Protein AF-A0A954QN20-F1 (afdb_monomer)

pLDDT: mean 90.33, std 6.49, range [59.12, 98.38]

Nearest PDB structures (foldseek):
  2yhw-assembly1_A-2  TM=4.429E-01  e=1.033E+00  Homo sapiens
  7zmh-assembly1_2  TM=4.693E-01  e=9.114E-01  Thermochaetoides thermophila DSM 1495
  7ojn-assembly1_L  TM=4.886E-01  e=2.053E+00  Mammarenavirus lassaense
  4uie-assembly1_A  TM=3.865E-01  e=1.411E+00  Geobacillus stearothermophilus
  8xpo-assembly1_L  TM=4.329E-01  e=5.935E+00  Lassa virus Josiah

Solvent-accessible surface area (backbone atoms only — not comparable to full-atom values): 11784 Å² total; per-residue (Å²): 103,34,86,49,93,52,72,42,75,33,66,52,24,29,38,41,58,45,77,55,98,89,38,83,36,21,35,36,37,58,36,72,80,23,94,64,47,62,32,48,51,68,34,42,63,30,75,36,79,45,61,70,64,47,32,74,75,72,43,91,56,92,33,58,49,48,62,43,44,80,55,78,56,93,50,52,41,47,44,38,32,25,39,65,86,68,48,76,76,47,74,48,56,54,58,51,83,52,38,71,55,37,67,77,74,44,22,34,79,35,67,73,64,87,79,59,90,58,72,73,50,65,69,37,50,89,31,48,36,57,34,83,39,80,69,36,47,88,47,56,62,77,75,65,80,88,46,24,48,30,34,76,64,79,88,54,14,35,73,68,19,53,53,51,21,60,69,67,66,35,69,72,41,91,82,54,69,80,37,43,53,51,45,33,12,50,75,68,86,39,48,23,41,76,62,20,55,51,46,11,63,72,68,22,64,70,46,135

Mean predicted aligned error: 8.82 Å

Sequence (208 aa):
MNISNDTVSLAGVRYIQREIDGQRTGIAFDFDSSDITYLKPQQRVVVVENQAAFMARYGSLDAVVGEWSGGLSNRSETITLVDAAAATISELTYQDDWVAETDGDGFSLQAIDELVADPTWYESAAAWRASRQLGGTPGLPDEQPNIPGDSNRDGRFDSRDFVLVFQAGKYEEPLADRVTWEEGDWDGDGKFDSRDLVFAFQYGAYQE

Foldseek 3Di:
DQQDQAKDFLQQKWKDWDQDPNDTFAWTDRLVQFPDGIAHHPFAADEAQDPVVVCVVLNDDPRYGYHIDDDHDLAWTKIFIAGNVRHTPDIAIDGNPLEVCCNPVQWPKDFPDPNDPDRCVRNHSVRIYTQPDRNHDPRDDSDDDLQQQPLSSNLANEPVLVVQLVVLVQEVPPPDAQADSSNQCRVVPRGRYVVSVVVNVVGNVHDD

Secondary structure (DSSP, 8-state):
---SSS-EE-TT-EEE-EEETTEEESEEEEGGGSS--EE-TT---EEES-HHHHHHHH---TTEEEE-EE---SSEEEEEEE-TT--EEEEEEEEGGG-GGGSSSSEEEEES-TT-S-GGGGGSGGGEEEEEEET--TTS-SS----TT-SS-SS--SHHHHHHHHHTT-BT-TT-----GGGT--SSSSSBSHHHHHHHHHHS----

Radius of gyration: 19.28 Å; Cα contacts (8 Å, |Δi|>4): 393; chains: 1; bounding box: 43×44×49 Å

Structure (mmCIF, N/CA/C/O backbone):
data_AF-A0A954QN20-F1
#
_entry.id   AF-A0A954QN20-F1
#
loop_
_atom_site.group_PDB
_atom_site.id
_atom_site.type_symbol
_atom_site.label_atom_id
_atom_site.label_alt_id
_atom_site.label_comp_id
_atom_site.label_asym_id
_atom_site.label_entity_id
_atom_site.label_seq_id
_atom_site.pdbx_PDB_ins_code
_atom_site.Cartn_x
_atom_site.Cartn_y
_atom_site.Cartn_z
_atom_site.occupancy
_atom_site.B_iso_or_equiv
_atom_site.auth_seq_id
_atom_site.auth_comp_id
_atom_site.auth_asym_id
_atom_site.auth_atom_id
_atom_site.pdbx_PDB_model_num
ATOM 1 N N . MET A 1 1 ? -0.164 -2.961 7.519 1.00 90.12 1 MET A N 1
ATOM 2 C CA . MET A 1 1 ? 0.778 -4.045 7.883 1.00 90.12 1 MET A CA 1
ATOM 3 C C . MET A 1 1 ? 0.480 -4.489 9.303 1.00 90.12 1 MET A C 1
ATOM 5 O O . MET A 1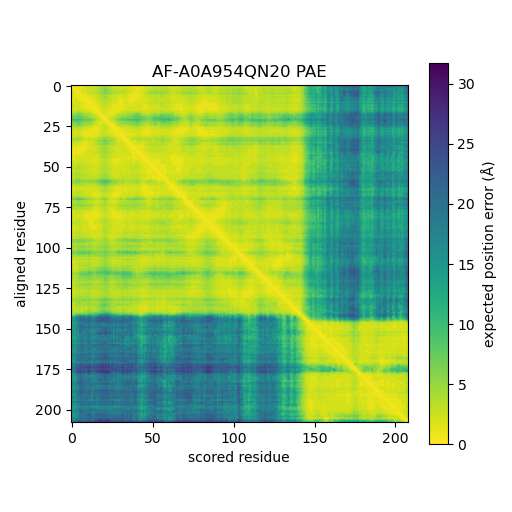 1 ? 0.181 -3.636 10.127 1.00 90.12 1 MET A O 1
ATOM 9 N N . ASN A 1 2 ? 0.587 -5.780 9.608 1.00 93.44 2 ASN A N 1
ATOM 10 C CA . ASN A 1 2 ? 0.674 -6.233 10.993 1.00 93.44 2 ASN A CA 1
ATOM 11 C C . ASN A 1 2 ? 2.116 -6.084 11.508 1.00 93.44 2 ASN A C 1
ATOM 13 O O . ASN A 1 2 ? 2.988 -6.870 11.144 1.00 93.44 2 ASN A O 1
ATOM 17 N N . ILE A 1 3 ? 2.357 -5.076 12.347 1.00 90.56 3 ILE A N 1
ATOM 18 C CA . ILE A 1 3 ? 3.678 -4.774 12.928 1.00 90.56 3 ILE A CA 1
ATOM 19 C C . ILE A 1 3 ? 4.016 -5.614 14.170 1.00 90.56 3 ILE A C 1
ATOM 21 O O . ILE A 1 3 ? 5.100 -5.484 14.731 1.00 90.56 3 ILE A O 1
ATOM 25 N N . SER A 1 4 ? 3.088 -6.457 14.629 1.00 91.00 4 SER A N 1
ATOM 26 C CA . SER A 1 4 ? 3.294 -7.316 15.794 1.00 91.00 4 SER A CA 1
ATOM 27 C C . SER A 1 4 ? 3.950 -8.650 15.420 1.00 91.00 4 SER A C 1
ATOM 29 O O . SER A 1 4 ? 4.003 -9.041 14.253 1.00 91.00 4 SER A O 1
ATOM 31 N N . ASN A 1 5 ? 4.410 -9.378 16.440 1.00 94.12 5 ASN A N 1
ATOM 32 C CA . ASN A 1 5 ? 4.937 -10.739 16.294 1.00 94.12 5 ASN A CA 1
ATOM 33 C C . ASN A 1 5 ? 3.847 -11.822 16.343 1.00 94.12 5 ASN A C 1
ATOM 35 O O . ASN A 1 5 ? 4.164 -13.005 16.228 1.00 94.12 5 ASN A O 1
ATOM 39 N N . ASP A 1 6 ? 2.578 -11.431 16.477 1.00 96.75 6 ASP A N 1
ATOM 40 C CA . ASP A 1 6 ? 1.439 -12.339 16.573 1.00 96.75 6 ASP A CA 1
ATOM 41 C C . ASP A 1 6 ? 0.531 -12.213 15.351 1.00 96.75 6 ASP A C 1
ATOM 43 O O . ASP A 1 6 ? 0.531 -11.204 14.654 1.00 96.75 6 ASP A O 1
ATOM 47 N N . THR A 1 7 ? -0.266 -13.244 15.067 1.00 96.69 7 THR A N 1
ATOM 48 C CA . THR A 1 7 ? -1.324 -13.121 14.052 1.00 96.69 7 THR A CA 1
ATOM 49 C C . THR A 1 7 ? -2.457 -12.264 14.608 1.00 96.69 7 THR A C 1
ATOM 51 O O . THR A 1 7 ? -2.967 -12.554 15.689 1.00 96.69 7 THR A O 1
ATOM 54 N N . VAL A 1 8 ? -2.880 -11.245 13.860 1.00 97.19 8 VAL A N 1
ATOM 55 C CA . VAL A 1 8 ? -3.975 -10.346 14.254 1.00 97.19 8 VAL A CA 1
ATOM 56 C C . VAL A 1 8 ? -5.238 -10.642 13.456 1.00 97.19 8 VAL A C 1
ATOM 58 O O . VAL A 1 8 ? -5.181 -10.932 12.262 1.00 97.19 8 VAL A O 1
ATOM 61 N N . SER A 1 9 ? -6.384 -10.580 14.130 1.00 97.25 9 SER A N 1
ATOM 62 C CA . SER A 1 9 ? -7.704 -10.657 13.502 1.00 97.25 9 SER A CA 1
ATOM 63 C C . SER A 1 9 ? -8.084 -9.298 12.927 1.00 97.25 9 SER A C 1
ATOM 65 O O . SER A 1 9 ? -7.900 -8.284 13.597 1.00 97.25 9 SER A O 1
ATOM 67 N N . LEU A 1 10 ? -8.657 -9.289 11.725 1.00 97.56 10 LEU A N 1
ATOM 68 C CA . LEU A 1 10 ? -9.240 -8.094 11.109 1.00 97.56 10 LEU A CA 1
ATOM 69 C C . LEU A 1 10 ? -10.744 -7.956 11.383 1.00 97.56 10 LEU A C 1
ATOM 71 O O . LEU A 1 10 ? -11.349 -6.985 10.946 1.00 97.56 10 LEU A O 1
ATOM 75 N N . ALA A 1 11 ? -11.337 -8.896 12.126 1.00 97.62 11 ALA A N 1
ATOM 76 C CA . ALA A 1 11 ? -12.762 -8.880 12.442 1.00 97.62 11 ALA A CA 1
ATOM 77 C C . ALA A 1 11 ? -13.215 -7.542 13.063 1.00 97.62 11 ALA A C 1
ATOM 79 O O . ALA A 1 11 ? -12.692 -7.125 14.103 1.00 97.62 11 ALA A O 1
ATOM 80 N N . GLY A 1 12 ? -14.189 -6.892 12.426 1.00 97.31 12 GLY A N 1
ATOM 81 C CA . GLY A 1 12 ? -14.742 -5.588 12.798 1.00 97.31 12 GLY A CA 1
ATOM 82 C C . GLY A 1 12 ? -13.786 -4.396 12.652 1.00 97.31 12 GLY A C 1
ATOM 83 O O . GLY A 1 12 ? -14.144 -3.283 13.044 1.00 97.31 12 GLY A O 1
ATOM 84 N N . VAL A 1 13 ? -12.577 -4.599 12.117 1.00 98.38 13 VAL A N 1
ATOM 85 C CA . VAL A 1 13 ? -11.657 -3.511 11.771 1.00 98.38 13 VAL A CA 1
ATOM 86 C C . VAL A 1 13 ? -12.186 -2.806 10.528 1.00 98.38 13 VAL A C 1
ATOM 88 O O . VAL A 1 13 ? -12.660 -3.443 9.589 1.00 98.38 13 VAL A O 1
ATOM 91 N N . ARG A 1 14 ? -12.101 -1.476 10.498 1.00 98.12 14 ARG A N 1
ATOM 92 C CA . ARG A 1 14 ? -12.638 -0.684 9.385 1.00 98.12 14 ARG A CA 1
ATOM 93 C C . ARG A 1 14 ? -11.955 0.665 9.242 1.00 98.12 14 ARG A C 1
ATOM 95 O O . ARG A 1 14 ? -11.655 1.329 10.236 1.00 98.12 14 ARG A O 1
ATOM 102 N N . TYR A 1 15 ? -11.776 1.088 7.997 1.00 98.06 15 TYR A N 1
ATOM 103 C CA . TYR A 1 15 ? -11.576 2.495 7.680 1.00 98.06 15 TYR A CA 1
ATOM 104 C C . TYR A 1 15 ? -12.923 3.210 7.729 1.00 98.06 15 TYR A C 1
ATOM 106 O O . TYR A 1 15 ? -13.926 2.683 7.236 1.00 98.06 15 TYR A O 1
ATOM 114 N N . ILE A 1 16 ? -12.955 4.393 8.338 1.00 97.56 16 ILE A N 1
ATOM 115 C CA . ILE A 1 16 ? -14.180 5.183 8.478 1.00 97.56 16 ILE A CA 1
ATOM 116 C C . ILE A 1 16 ? -14.010 6.587 7.920 1.00 97.56 16 ILE A C 1
ATOM 118 O O . ILE A 1 16 ? -12.960 7.211 8.058 1.00 97.56 16 ILE A O 1
ATOM 122 N N . GLN A 1 17 ? -15.107 7.117 7.385 1.00 96.62 17 GLN A N 1
ATOM 123 C CA . GLN A 1 17 ? -15.210 8.541 7.115 1.00 96.62 17 GLN A CA 1
ATOM 124 C C . GLN A 1 17 ? -15.557 9.289 8.402 1.00 96.62 17 GLN A C 1
ATOM 126 O O . GLN A 1 17 ? -16.398 8.833 9.186 1.00 96.62 17 GLN A O 1
ATOM 131 N N . ARG A 1 18 ? -14.956 10.461 8.600 1.00 92.31 18 ARG A N 1
ATOM 132 C CA . ARG A 1 18 ? -15.270 11.355 9.725 1.00 92.31 18 ARG A CA 1
ATOM 133 C C . ARG A 1 18 ? -15.887 12.647 9.224 1.00 92.31 18 ARG A C 1
ATOM 135 O O . ARG A 1 18 ? -15.790 12.975 8.048 1.00 92.31 18 ARG A O 1
ATOM 142 N N . GLU A 1 19 ? -16.542 13.369 10.120 1.00 91.69 19 GLU A N 1
ATOM 143 C CA . GLU A 1 19 ? -16.967 14.740 9.861 1.00 91.69 19 GLU A CA 1
ATOM 144 C C . GLU A 1 19 ? -15.969 15.682 10.536 1.00 91.69 19 GLU A C 1
ATOM 146 O O . GLU A 1 19 ? -15.873 15.704 11.763 1.00 91.69 19 GLU A O 1
ATOM 151 N N . ILE A 1 20 ? -15.196 16.410 9.730 1.00 85.00 20 ILE A N 1
ATOM 152 C CA . ILE A 1 20 ? -14.206 17.396 10.176 1.00 85.00 20 ILE A CA 1
ATOM 153 C C . ILE A 1 20 ? -14.581 18.724 9.521 1.00 85.00 20 ILE A C 1
ATOM 155 O O . ILE A 1 20 ? -14.803 18.780 8.314 1.00 85.00 20 ILE A O 1
ATOM 159 N N . ASP A 1 21 ? -14.758 19.772 10.328 1.00 87.19 21 ASP A N 1
ATOM 160 C CA . ASP A 1 21 ? -15.178 21.108 9.876 1.00 87.19 21 ASP A CA 1
ATOM 161 C C . ASP A 1 21 ? -16.434 21.119 8.975 1.00 87.19 21 ASP A C 1
ATOM 163 O O . ASP A 1 21 ? -16.591 21.947 8.078 1.00 87.19 21 ASP A O 1
ATOM 167 N N . GLY A 1 22 ? -17.366 20.191 9.227 1.00 87.62 22 GLY A N 1
ATOM 168 C CA . GLY A 1 22 ? -18.620 20.057 8.477 1.00 87.62 22 GLY A CA 1
ATOM 169 C C . GLY A 1 22 ? -18.475 19.392 7.104 1.00 87.62 22 GLY A C 1
ATOM 170 O O . GLY A 1 22 ? -19.433 19.380 6.328 1.00 87.62 22 GLY A O 1
ATOM 171 N N . GLN A 1 23 ? -17.304 18.831 6.787 1.00 86.38 23 GLN A N 1
ATOM 172 C CA . GLN A 1 23 ? -17.086 18.010 5.601 1.00 86.38 23 GLN A CA 1
ATOM 173 C C . GLN A 1 23 ? -16.850 16.552 5.983 1.00 86.38 23 GLN A C 1
ATOM 175 O O . GLN A 1 23 ? -16.184 16.243 6.971 1.00 86.38 23 GLN A O 1
ATOM 180 N N . ARG A 1 24 ? -17.402 15.640 5.177 1.00 90.69 24 ARG A N 1
ATOM 181 C CA . ARG A 1 24 ? -17.109 14.216 5.304 1.00 90.69 24 ARG A CA 1
ATOM 182 C C . ARG A 1 24 ? -15.759 13.931 4.647 1.00 90.69 24 ARG A C 1
ATOM 184 O O . ARG A 1 24 ? -15.641 14.121 3.442 1.00 90.69 24 ARG A O 1
ATOM 191 N N . THR A 1 25 ? -14.795 13.479 5.437 1.00 90.56 25 THR A N 1
ATOM 192 C CA . THR A 1 25 ? -13.402 13.244 5.041 1.00 90.56 25 THR A CA 1
ATOM 193 C C . THR A 1 25 ? -13.041 11.765 5.144 1.00 90.56 25 THR A C 1
ATOM 195 O O . THR A 1 25 ? -13.639 11.031 5.942 1.00 90.56 25 THR A O 1
ATOM 198 N N . GLY A 1 26 ? -12.070 11.341 4.339 1.00 94.31 26 GLY A N 1
ATOM 199 C CA . GLY A 1 26 ? -11.504 9.997 4.353 1.00 94.31 26 GLY A CA 1
ATOM 200 C C . GLY A 1 26 ? -12.320 8.954 3.586 1.00 94.31 26 GLY A C 1
ATOM 201 O O . GLY A 1 26 ? -13.295 9.250 2.881 1.00 94.31 26 GLY A O 1
ATOM 202 N N . ILE A 1 27 ? -11.919 7.696 3.761 1.00 97.25 27 ILE A N 1
ATOM 203 C CA . ILE A 1 27 ? -12.481 6.530 3.071 1.00 97.25 27 ILE A CA 1
ATOM 204 C C . ILE A 1 27 ? -13.261 5.622 4.024 1.00 97.25 27 ILE A C 1
ATOM 206 O O . ILE A 1 27 ? -13.006 5.588 5.226 1.00 97.25 27 ILE A O 1
ATOM 210 N N . ALA A 1 28 ? -14.204 4.857 3.481 1.00 97.75 28 ALA A N 1
ATOM 211 C CA . ALA A 1 28 ? -14.899 3.792 4.193 1.00 97.75 28 ALA A CA 1
ATOM 212 C C . ALA A 1 28 ? -14.589 2.431 3.568 1.00 97.75 28 ALA A C 1
ATOM 214 O O . ALA A 1 28 ? -14.820 2.227 2.373 1.00 97.75 28 ALA A O 1
ATOM 215 N N . PHE A 1 29 ? -14.117 1.504 4.398 1.00 98.25 29 PHE A N 1
ATOM 216 C CA . PHE A 1 29 ? -13.876 0.111 4.035 1.00 98.25 29 PHE A CA 1
ATOM 217 C C . PHE A 1 29 ? -14.010 -0.780 5.270 1.00 98.25 29 PHE A C 1
ATOM 219 O O . PHE A 1 29 ? -13.450 -0.459 6.317 1.00 98.25 29 PHE A O 1
ATOM 226 N N . ASP A 1 30 ? -14.735 -1.889 5.146 1.00 97.94 30 ASP A N 1
ATOM 227 C CA . ASP A 1 30 ? -14.958 -2.849 6.228 1.00 97.94 30 ASP A CA 1
ATOM 228 C C . ASP A 1 30 ? -14.205 -4.148 5.928 1.00 97.94 30 ASP A C 1
ATOM 230 O O . ASP A 1 30 ? -14.487 -4.813 4.927 1.00 97.94 30 ASP A O 1
ATOM 234 N N . PHE A 1 31 ? -13.252 -4.519 6.786 1.00 97.81 31 PHE A N 1
ATOM 235 C CA . PHE A 1 31 ? -12.463 -5.731 6.579 1.00 97.81 31 PHE A CA 1
ATOM 236 C C . PHE A 1 31 ? -13.287 -7.017 6.755 1.00 97.81 31 PHE A C 1
ATOM 238 O O . PHE A 1 31 ? -12.861 -8.057 6.257 1.00 97.81 31 PHE A O 1
ATOM 245 N N . ASP A 1 32 ? -14.484 -6.965 7.353 1.00 97.19 32 ASP A N 1
ATOM 246 C CA . ASP A 1 32 ? -15.400 -8.117 7.401 1.00 97.19 32 ASP A CA 1
ATOM 247 C C . ASP A 1 32 ? -15.966 -8.480 6.015 1.00 97.19 32 ASP A C 1
ATOM 249 O O . ASP A 1 32 ? -16.503 -9.572 5.827 1.00 97.19 32 ASP A O 1
ATOM 253 N N . SER A 1 33 ? -15.846 -7.577 5.035 1.00 95.00 33 SER A N 1
ATOM 254 C CA . SER A 1 33 ? -16.234 -7.829 3.640 1.00 95.00 33 SER A CA 1
ATOM 255 C C . SER A 1 33 ? -15.131 -8.476 2.789 1.00 95.00 33 SER A C 1
ATOM 257 O O . SER A 1 33 ? -15.384 -8.816 1.635 1.00 95.00 33 SER A O 1
ATOM 259 N N . SER A 1 34 ? -13.930 -8.651 3.348 1.00 93.88 34 SER A N 1
ATOM 260 C CA . SER A 1 34 ? -12.742 -9.179 2.669 1.00 93.88 34 SER A CA 1
ATOM 261 C C . SER A 1 34 ? -12.538 -10.674 2.937 1.00 93.88 34 SER A C 1
ATOM 263 O O . SER A 1 34 ? -12.789 -11.163 4.037 1.00 93.88 34 SER A O 1
ATOM 265 N N . ASP A 1 35 ? -11.977 -11.390 1.958 1.00 91.75 35 ASP A N 1
ATOM 266 C CA . ASP A 1 35 ? -11.575 -12.797 2.112 1.00 91.75 35 ASP A CA 1
ATOM 267 C C . ASP A 1 35 ? -10.369 -12.972 3.059 1.00 91.75 35 ASP A C 1
ATOM 269 O O . ASP A 1 35 ? -10.155 -14.045 3.631 1.00 91.75 35 ASP A O 1
ATOM 273 N N . ILE A 1 36 ? -9.573 -11.916 3.262 1.00 93.31 36 ILE A N 1
ATOM 274 C CA . ILE A 1 36 ? -8.476 -11.897 4.234 1.00 93.31 36 ILE A CA 1
ATOM 275 C C . ILE A 1 36 ? -9.007 -11.382 5.570 1.00 93.31 36 ILE A C 1
ATOM 277 O O . ILE A 1 36 ? -9.225 -10.184 5.740 1.00 93.31 36 ILE A O 1
ATOM 281 N N . THR A 1 37 ? -9.156 -12.292 6.533 1.00 94.31 37 THR A N 1
ATOM 282 C CA . THR A 1 37 ? -9.685 -11.994 7.877 1.00 94.31 37 THR A CA 1
ATOM 283 C C . THR A 1 37 ? -8.617 -12.004 8.975 1.00 94.31 37 THR A C 1
ATOM 285 O O . THR A 1 37 ? -8.895 -11.645 10.120 1.00 94.31 37 THR A O 1
ATOM 288 N N . TYR A 1 38 ? -7.389 -12.417 8.650 1.00 96.50 38 TYR A N 1
ATOM 289 C CA . TYR A 1 38 ? -6.251 -12.456 9.568 1.00 96.50 38 TYR A CA 1
ATOM 290 C C . TYR A 1 38 ? -4.978 -11.996 8.867 1.00 96.50 38 TYR A C 1
ATOM 292 O O . TYR A 1 38 ? -4.740 -12.350 7.713 1.00 96.50 38 TYR A O 1
ATOM 300 N N . LEU A 1 39 ? -4.121 -11.285 9.597 1.00 96.62 39 LEU A N 1
ATOM 301 C CA . LEU A 1 39 ? -2.772 -10.950 9.152 1.00 96.62 39 LEU A CA 1
ATOM 302 C C . LEU A 1 39 ? -1.755 -11.669 10.025 1.00 96.62 39 LEU A C 1
ATOM 304 O O . LEU A 1 39 ? -1.679 -11.427 11.230 1.00 96.62 39 LEU A O 1
ATOM 308 N N . LYS A 1 40 ? -0.929 -12.516 9.414 1.00 96.06 40 LYS A N 1
ATOM 309 C CA . LYS A 1 40 ? 0.282 -13.047 10.053 1.00 96.06 40 LYS A CA 1
ATOM 310 C C . LYS A 1 40 ? 1.242 -11.900 10.409 1.00 96.06 40 LYS A C 1
ATOM 312 O O . LYS A 1 40 ? 1.091 -10.800 9.867 1.00 96.06 40 LYS A O 1
ATOM 317 N N . PRO A 1 41 ? 2.233 -12.130 11.287 1.00 92.38 41 PRO A N 1
ATOM 318 C CA . PRO A 1 41 ? 3.293 -11.153 11.527 1.00 92.38 41 PRO A CA 1
ATOM 319 C C . PRO A 1 41 ? 3.882 -10.643 10.209 1.00 92.38 41 PRO A C 1
ATOM 321 O O . PRO A 1 41 ? 4.137 -11.438 9.304 1.00 92.38 41 PRO A O 1
ATOM 324 N N . GLN A 1 42 ? 4.057 -9.325 10.098 1.00 88.19 42 GLN A N 1
ATOM 325 C CA . GLN A 1 42 ? 4.566 -8.604 8.921 1.00 88.19 42 GLN A CA 1
ATOM 326 C C . GLN A 1 42 ? 3.693 -8.658 7.656 1.00 88.19 42 GLN A C 1
ATOM 328 O O . GLN A 1 42 ? 4.001 -7.979 6.676 1.00 88.19 42 GLN A O 1
ATOM 333 N N . GLN A 1 43 ? 2.578 -9.394 7.662 1.00 91.19 43 GLN A N 1
ATOM 334 C CA . GLN A 1 43 ? 1.683 -9.451 6.511 1.00 91.19 43 GLN A CA 1
ATOM 335 C C . GLN A 1 43 ? 1.010 -8.092 6.270 1.00 91.19 43 GLN A C 1
ATOM 337 O O . GLN A 1 43 ? 0.678 -7.339 7.197 1.00 91.19 43 GLN A O 1
ATOM 342 N N . ARG A 1 44 ? 0.792 -7.782 4.993 1.00 92.19 44 ARG A N 1
ATOM 343 C CA . ARG A 1 44 ? 0.138 -6.567 4.511 1.00 92.19 44 ARG A CA 1
ATOM 344 C C . ARG A 1 44 ? -1.054 -6.929 3.651 1.00 92.19 44 ARG A C 1
ATOM 346 O O . ARG A 1 44 ? -1.128 -8.019 3.096 1.00 92.19 44 ARG A O 1
ATOM 353 N N . VAL A 1 45 ? -1.954 -5.969 3.554 1.00 95.75 45 VAL A N 1
ATOM 354 C CA . VAL A 1 45 ? -3.106 -5.983 2.665 1.00 95.75 45 VAL A CA 1
ATOM 355 C C . VAL A 1 45 ? -3.231 -4.610 2.035 1.00 95.75 45 VAL A C 1
ATOM 357 O O . VAL A 1 45 ? -2.756 -3.621 2.600 1.00 95.75 45 VAL A O 1
ATOM 360 N N . VAL A 1 46 ? -3.849 -4.574 0.866 1.00 95.81 46 VAL A N 1
ATOM 361 C CA . VAL A 1 46 ? -4.043 -3.387 0.045 1.00 95.81 46 VAL A CA 1
ATOM 362 C C . VAL A 1 46 ? -5.539 -3.216 -0.152 1.00 95.81 46 VAL A C 1
ATOM 364 O O . VAL A 1 46 ? -6.205 -4.077 -0.715 1.00 95.81 46 VAL A O 1
ATOM 367 N N . VAL A 1 47 ? -6.084 -2.111 0.330 1.00 97.00 47 VAL A N 1
ATOM 368 C CA . VAL A 1 47 ? -7.401 -1.648 -0.117 1.00 97.00 47 VAL A CA 1
ATOM 369 C C . VAL A 1 47 ? -7.144 -0.768 -1.343 1.00 97.00 47 VAL A C 1
ATOM 371 O O . VAL A 1 47 ? -6.061 -0.190 -1.429 1.00 97.00 47 VAL A O 1
ATOM 374 N N . VAL A 1 48 ? -8.058 -0.694 -2.309 1.00 97.00 48 VAL A N 1
ATOM 375 C CA . VAL A 1 48 ? -7.880 0.097 -3.548 1.00 97.00 48 VAL A CA 1
ATOM 376 C C . VAL A 1 48 ? -9.113 0.953 -3.852 1.00 97.00 48 VAL A C 1
ATOM 378 O O . VAL A 1 48 ? -10.190 0.675 -3.346 1.00 97.00 48 VAL A O 1
ATOM 381 N N . GLU A 1 49 ? -8.996 1.994 -4.680 1.00 96.81 49 GLU A N 1
ATOM 382 C CA . GLU A 1 49 ? -10.171 2.774 -5.124 1.00 96.81 49 GLU A CA 1
ATOM 383 C C . GLU A 1 49 ? -10.957 2.039 -6.212 1.00 96.81 49 GLU A C 1
ATOM 385 O O . GLU A 1 49 ? -12.180 2.095 -6.279 1.00 96.81 49 GLU A O 1
ATOM 390 N N . ASN A 1 50 ? -10.218 1.383 -7.108 1.00 96.31 50 ASN A N 1
ATOM 391 C CA . ASN A 1 50 ? -10.746 0.708 -8.279 1.00 96.31 50 ASN A CA 1
ATOM 392 C C . ASN A 1 50 ? -9.867 -0.504 -8.586 1.00 96.31 50 ASN A C 1
ATOM 394 O O . ASN A 1 50 ? -8.738 -0.375 -9.067 1.00 96.31 50 ASN A O 1
ATOM 398 N N . GLN A 1 51 ? -10.389 -1.689 -8.309 1.00 95.00 51 GLN A N 1
ATOM 399 C CA . GLN A 1 51 ? -9.692 -2.955 -8.442 1.00 95.00 51 GLN A CA 1
ATOM 400 C C . GLN A 1 51 ? -9.378 -3.269 -9.902 1.00 95.00 51 GLN A C 1
ATOM 402 O O . GLN A 1 51 ? -8.281 -3.733 -10.193 1.00 95.00 51 GLN A O 1
ATOM 407 N N . ALA A 1 52 ? -10.276 -2.955 -10.838 1.00 94.50 52 ALA A N 1
ATOM 408 C CA . ALA A 1 52 ? -10.031 -3.199 -12.259 1.00 94.50 52 ALA A CA 1
ATOM 409 C C . ALA A 1 52 ? -8.865 -2.351 -12.801 1.00 94.50 52 ALA A C 1
ATOM 411 O O . ALA A 1 52 ? -7.989 -2.869 -13.494 1.00 94.50 52 ALA A O 1
ATOM 412 N N . ALA A 1 53 ? -8.825 -1.059 -12.466 1.00 93.31 53 ALA A N 1
ATOM 413 C CA . ALA A 1 53 ? -7.740 -0.161 -12.860 1.00 93.31 53 ALA A CA 1
ATOM 414 C C . ALA A 1 53 ? -6.422 -0.531 -12.167 1.00 93.31 53 ALA A C 1
ATOM 416 O O . ALA A 1 53 ? -5.369 -0.538 -12.805 1.00 93.31 53 ALA A O 1
ATOM 417 N N . PHE A 1 54 ? -6.489 -0.888 -10.883 1.00 91.94 54 PHE A N 1
ATOM 418 C CA . PHE A 1 54 ? -5.335 -1.358 -10.129 1.00 91.94 54 PHE A CA 1
ATOM 419 C C . PHE A 1 54 ? -4.755 -2.639 -10.743 1.00 91.94 54 PHE A C 1
ATOM 421 O O . PHE A 1 54 ? -3.560 -2.698 -11.020 1.00 91.94 54 PHE A O 1
ATOM 428 N 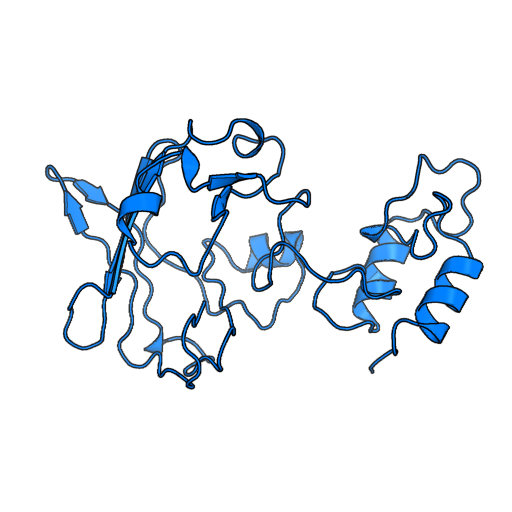N . MET A 1 55 ? -5.599 -3.624 -11.062 1.00 88.62 55 MET A N 1
ATOM 429 C CA . MET A 1 55 ? -5.180 -4.865 -11.719 1.00 88.62 55 MET A CA 1
ATOM 430 C C . MET A 1 55 ? -4.606 -4.632 -13.116 1.00 88.62 55 MET A C 1
ATOM 432 O O . MET A 1 55 ? -3.668 -5.314 -13.516 1.00 88.62 55 MET A O 1
ATOM 436 N N . ALA A 1 56 ? -5.128 -3.661 -13.867 1.00 83.94 56 ALA A N 1
ATOM 437 C CA . ALA A 1 56 ? -4.560 -3.302 -15.163 1.00 83.94 56 ALA A CA 1
ATOM 438 C C . ALA A 1 56 ? -3.143 -2.711 -15.047 1.00 83.94 56 ALA A C 1
ATOM 440 O O . ALA A 1 56 ? -2.368 -2.809 -15.996 1.00 83.94 56 ALA A O 1
ATOM 441 N N . ARG A 1 57 ? -2.803 -2.092 -13.906 1.00 82.56 57 ARG A N 1
ATOM 442 C CA . ARG A 1 57 ? -1.479 -1.512 -13.647 1.00 82.56 57 ARG A CA 1
ATOM 443 C C . ARG A 1 57 ? -0.499 -2.507 -13.029 1.00 82.56 57 ARG A C 1
ATOM 445 O O . ARG A 1 57 ? 0.645 -2.548 -13.461 1.00 82.56 57 ARG A O 1
ATOM 452 N N . TYR A 1 58 ? -0.938 -3.245 -12.014 1.00 79.75 58 TYR A N 1
ATOM 453 C CA . TYR A 1 58 ? -0.078 -4.064 -11.152 1.00 79.75 58 TYR A CA 1
ATOM 454 C C . TYR A 1 58 ? -0.279 -5.572 -11.339 1.00 79.75 58 TYR A C 1
ATOM 456 O O . TYR A 1 58 ? 0.408 -6.369 -10.710 1.00 79.75 58 TYR A O 1
ATOM 464 N N . GLY A 1 59 ? -1.226 -5.985 -12.184 1.00 82.31 59 GLY A N 1
ATOM 465 C CA . GLY A 1 59 ? -1.647 -7.378 -12.276 1.00 82.31 59 GLY A CA 1
ATOM 466 C C . GLY A 1 59 ? -2.517 -7.810 -11.092 1.00 82.31 59 GLY A C 1
ATOM 467 O O . GLY A 1 59 ? -3.010 -7.002 -10.304 1.00 82.31 59 GLY A O 1
ATOM 468 N N . SER A 1 60 ? -2.751 -9.116 -10.988 1.00 81.75 60 SER A N 1
ATOM 469 C CA . SER A 1 60 ? -3.496 -9.686 -9.864 1.00 81.75 60 SER A CA 1
ATOM 470 C C . SER A 1 60 ? -2.574 -9.836 -8.657 1.00 81.75 60 SER A C 1
ATOM 472 O O . SER A 1 60 ? -1.596 -10.577 -8.734 1.00 81.75 60 SER A O 1
ATOM 474 N N . LEU A 1 61 ? -2.913 -9.178 -7.548 1.00 82.38 61 LEU A N 1
ATOM 475 C CA . LEU A 1 61 ? -2.199 -9.291 -6.277 1.00 82.38 61 LEU A CA 1
ATOM 476 C C . LEU A 1 61 ? -3.108 -9.900 -5.211 1.00 82.38 61 LEU A C 1
ATOM 478 O O . LEU A 1 61 ? -4.151 -9.331 -4.888 1.00 82.38 61 LEU A O 1
ATOM 482 N N . ASP A 1 62 ? -2.657 -10.997 -4.600 1.00 85.75 62 ASP A N 1
ATOM 483 C CA . ASP A 1 62 ? -3.366 -11.679 -3.506 1.00 85.75 62 ASP A CA 1
ATOM 484 C C . ASP A 1 62 ? -3.563 -10.775 -2.276 1.00 85.75 62 ASP A C 1
ATOM 486 O O . ASP A 1 62 ? -4.425 -11.029 -1.443 1.00 85.75 62 ASP A O 1
ATOM 490 N N . ALA A 1 63 ? -2.759 -9.715 -2.143 1.00 89.62 63 ALA A N 1
ATOM 491 C CA . ALA A 1 63 ? -2.849 -8.768 -1.038 1.00 89.62 63 ALA A CA 1
ATOM 492 C C . ALA A 1 63 ? -4.038 -7.796 -1.155 1.00 89.62 63 ALA A C 1
ATOM 494 O O . ALA A 1 63 ? -4.341 -7.116 -0.172 1.00 89.62 63 ALA A O 1
ATOM 495 N N . VAL A 1 64 ? -4.688 -7.683 -2.321 1.00 94.44 64 VAL A N 1
ATOM 496 C CA . VAL A 1 64 ? -5.811 -6.754 -2.511 1.00 94.44 64 VAL A CA 1
ATOM 497 C C . VAL A 1 64 ? -7.068 -7.305 -1.845 1.00 94.44 64 VAL A C 1
ATOM 499 O O . VAL A 1 64 ? -7.556 -8.368 -2.212 1.00 94.44 64 VAL A O 1
ATOM 502 N N . VAL A 1 65 ? -7.610 -6.561 -0.879 1.00 96.19 65 VAL A N 1
ATOM 503 C CA . VAL A 1 65 ? -8.750 -6.993 -0.049 1.00 96.19 65 VAL A CA 1
ATOM 504 C C . VAL A 1 65 ? -10.095 -6.416 -0.475 1.00 96.19 65 VAL A C 1
ATOM 506 O O . VAL A 1 65 ? -11.130 -6.874 -0.002 1.00 96.19 65 VAL A O 1
ATOM 509 N N . GLY A 1 66 ? -10.101 -5.422 -1.360 1.00 95.88 66 GLY A N 1
ATOM 510 C CA . GLY A 1 66 ? -11.328 -4.862 -1.917 1.00 95.88 66 GLY A CA 1
ATOM 511 C C . GLY A 1 66 ? -11.242 -3.371 -2.208 1.00 95.88 66 GLY A C 1
ATOM 512 O O . GLY A 1 66 ? -10.191 -2.742 -2.053 1.00 95.88 66 GLY A O 1
ATOM 513 N N . GLU A 1 67 ? -12.376 -2.827 -2.644 1.00 97.69 67 GLU A N 1
ATOM 514 C CA . GLU A 1 67 ? -12.524 -1.420 -3.005 1.00 97.69 67 GLU A CA 1
ATOM 515 C C . GLU A 1 67 ? -13.059 -0.594 -1.829 1.00 97.69 67 GLU A C 1
ATOM 517 O O . GLU A 1 67 ? -14.067 -0.956 -1.214 1.00 97.69 67 GLU A O 1
ATOM 522 N N . TRP A 1 68 ? -12.410 0.527 -1.512 1.00 97.50 68 TRP A N 1
ATOM 523 C CA . TRP A 1 68 ? -12.963 1.492 -0.562 1.00 97.50 68 TRP A CA 1
ATOM 524 C C . TRP A 1 68 ? -14.008 2.393 -1.230 1.00 97.50 68 TRP A C 1
ATOM 526 O O . TRP A 1 68 ? -14.044 2.568 -2.444 1.00 97.50 68 TRP A O 1
ATOM 536 N N . SER A 1 69 ? -14.840 3.036 -0.413 1.00 96.75 69 SER A N 1
ATOM 537 C CA . SER A 1 69 ? -15.753 4.102 -0.843 1.00 96.75 69 SER A CA 1
ATOM 538 C C . SER A 1 69 ? -15.376 5.446 -0.216 1.00 96.75 69 SER A C 1
ATOM 540 O O . SER A 1 69 ? -14.609 5.496 0.746 1.00 96.75 69 SER A O 1
ATOM 542 N N . GLY A 1 70 ? -15.921 6.544 -0.743 1.00 92.69 70 GLY A N 1
ATOM 543 C CA . GLY A 1 70 ? -15.532 7.899 -0.348 1.00 92.69 70 GLY A CA 1
ATOM 544 C C . GLY A 1 70 ? -14.546 8.494 -1.345 1.00 92.69 70 GLY A C 1
ATOM 545 O O . GLY A 1 70 ? -14.713 8.303 -2.546 1.00 92.69 70 GLY A O 1
ATOM 546 N N . GLY A 1 71 ? -13.555 9.230 -0.853 1.00 91.75 71 GLY A N 1
ATOM 547 C CA . GLY A 1 71 ? -12.515 9.820 -1.685 1.00 91.75 71 GLY A CA 1
ATOM 548 C C . GLY A 1 71 ? -11.328 10.263 -0.846 1.00 91.75 71 GLY A C 1
ATOM 549 O O . GLY A 1 71 ? -11.456 10.441 0.365 1.00 91.75 71 GLY A O 1
ATOM 550 N N . LEU A 1 72 ? -10.189 10.401 -1.514 1.00 92.69 72 LEU A N 1
ATOM 551 C CA . LEU A 1 72 ? -8.975 10.987 -0.968 1.00 92.69 72 LEU A CA 1
ATOM 552 C C . LEU A 1 72 ? -8.637 12.233 -1.791 1.00 92.69 72 LEU A C 1
ATOM 554 O O . LEU A 1 72 ? -8.535 12.185 -3.014 1.00 92.69 72 LEU A O 1
ATOM 558 N N . SER A 1 73 ? -8.516 13.367 -1.121 1.00 92.75 73 SER A N 1
ATOM 559 C CA . SER A 1 73 ? -8.161 14.661 -1.688 1.00 92.75 73 SER A CA 1
ATOM 560 C C . SER A 1 73 ? -6.715 14.669 -2.181 1.00 92.75 73 SER A C 1
ATOM 562 O O . SER A 1 73 ? -5.801 14.337 -1.433 1.00 92.75 73 SER A O 1
ATOM 564 N N . ASN A 1 74 ? -6.466 15.178 -3.388 1.00 90.19 74 ASN A N 1
ATOM 565 C CA . ASN A 1 74 ? -5.108 15.344 -3.938 1.00 90.19 74 ASN A CA 1
ATOM 566 C C . ASN A 1 74 ? -4.265 16.419 -3.215 1.00 90.19 74 ASN A C 1
ATOM 568 O O . ASN A 1 74 ? -3.315 16.929 -3.782 1.00 90.19 74 ASN A O 1
ATOM 572 N N . ARG A 1 75 ? -4.664 16.883 -2.028 1.00 91.69 75 ARG A N 1
ATOM 573 C CA . ARG A 1 75 ? -3.912 17.882 -1.250 1.00 91.69 75 ARG A CA 1
ATOM 574 C C . ARG A 1 75 ? -3.637 17.394 0.154 1.00 91.69 75 ARG A C 1
ATOM 576 O O . ARG A 1 75 ? -2.508 17.423 0.617 1.00 91.69 75 ARG A O 1
ATOM 583 N N . SER A 1 76 ? -4.700 17.019 0.849 1.00 92.75 76 SER A N 1
ATOM 584 C CA . SER A 1 76 ? -4.650 16.553 2.226 1.00 92.75 76 SER A CA 1
ATOM 585 C C . SER A 1 76 ? -5.993 15.960 2.605 1.00 92.75 76 SER A C 1
ATOM 587 O O . SER A 1 76 ? -7.035 16.503 2.224 1.00 92.75 76 SER A O 1
ATOM 589 N N . GLU A 1 77 ? -5.955 14.870 3.359 1.00 93.75 77 GLU A N 1
ATOM 590 C CA . GLU A 1 77 ? -7.122 14.201 3.919 1.00 93.75 77 GLU A CA 1
ATOM 591 C C . GLU A 1 77 ? -6.699 13.434 5.181 1.00 93.75 77 GLU A C 1
ATOM 593 O O . GLU A 1 77 ? -5.562 12.961 5.280 1.00 93.75 77 GLU A O 1
ATOM 598 N N . THR A 1 78 ? -7.622 13.278 6.131 1.00 93.31 78 THR A N 1
ATOM 599 C CA . THR A 1 78 ? -7.423 12.417 7.300 1.00 93.31 78 THR A CA 1
ATOM 600 C C . THR A 1 78 ? -7.979 11.022 7.026 1.00 93.31 78 THR A C 1
ATOM 602 O O . THR A 1 78 ? -9.137 10.858 6.639 1.00 93.31 78 THR A O 1
ATOM 605 N N . ILE A 1 79 ? -7.162 10.001 7.272 1.00 94.50 79 ILE A N 1
ATOM 606 C CA . ILE A 1 79 ? -7.536 8.591 7.181 1.00 94.50 79 ILE A CA 1
ATOM 607 C C . ILE A 1 79 ? -7.580 8.019 8.595 1.00 94.50 79 ILE A C 1
ATOM 609 O O . ILE A 1 79 ? -6.600 8.106 9.332 1.00 94.50 79 ILE A O 1
ATOM 613 N N . THR A 1 80 ? -8.699 7.393 8.959 1.00 95.75 80 THR A N 1
ATOM 614 C CA . THR A 1 80 ? -8.902 6.828 10.298 1.00 95.75 80 THR A CA 1
ATOM 615 C C . THR A 1 80 ? -9.231 5.344 10.209 1.00 95.75 80 THR A C 1
ATOM 617 O O . THR A 1 80 ? -10.190 4.945 9.545 1.00 95.75 80 THR A O 1
ATOM 620 N N . LEU A 1 81 ? -8.458 4.533 10.926 1.00 96.62 81 LEU A N 1
ATOM 621 C CA . LEU A 1 81 ? -8.671 3.104 11.120 1.00 96.62 81 LEU A CA 1
ATOM 622 C C . LEU A 1 81 ? -9.175 2.861 12.544 1.00 96.62 81 LEU A C 1
ATOM 624 O O . LEU A 1 81 ? -8.548 3.301 13.512 1.00 96.62 81 LEU A O 1
ATOM 628 N N . VAL A 1 82 ? -10.281 2.135 12.685 1.00 98.00 82 VAL A N 1
ATOM 629 C CA . VAL A 1 82 ? -10.860 1.788 13.989 1.00 98.00 82 VAL A CA 1
ATOM 630 C C . VAL A 1 82 ? -11.025 0.282 14.150 1.00 98.00 82 VAL A C 1
ATOM 632 O O . VAL A 1 82 ? -11.121 -0.454 13.167 1.00 98.00 82 VAL A O 1
ATOM 635 N N . ASP A 1 83 ? -11.075 -0.164 15.401 1.00 97.56 83 ASP A N 1
ATOM 636 C CA . ASP A 1 83 ? -11.386 -1.545 15.760 1.00 97.56 83 ASP A CA 1
ATOM 637 C C . ASP A 1 83 ? -12.905 -1.821 15.804 1.00 97.56 83 ASP A C 1
ATOM 639 O O . ASP A 1 83 ? -13.749 -0.943 15.570 1.00 97.56 83 ASP A O 1
ATOM 643 N N . ALA A 1 84 ? -13.257 -3.059 16.168 1.00 96.94 84 ALA A N 1
ATOM 644 C CA . ALA A 1 84 ? -14.639 -3.514 16.315 1.00 96.94 84 ALA A CA 1
ATOM 645 C C . ALA A 1 84 ? -15.437 -2.742 17.386 1.00 96.94 84 ALA A C 1
ATOM 647 O O . ALA A 1 84 ? -16.663 -2.647 17.301 1.00 96.94 84 ALA A O 1
ATOM 648 N N . ALA A 1 85 ? -14.761 -2.170 18.387 1.00 97.62 85 ALA A N 1
ATOM 649 C CA . ALA A 1 85 ? -15.360 -1.328 19.421 1.00 97.62 85 ALA A CA 1
ATOM 650 C C . ALA A 1 85 ? -15.427 0.159 19.015 1.00 97.62 85 ALA A C 1
ATOM 652 O O . ALA A 1 85 ? -15.861 0.989 19.815 1.00 97.62 85 ALA A O 1
ATOM 653 N N . ALA A 1 86 ? -15.046 0.489 17.774 1.00 95.75 86 ALA A N 1
ATOM 654 C CA . ALA A 1 86 ? -14.899 1.844 17.249 1.00 95.75 86 ALA A CA 1
ATOM 655 C C . ALA A 1 86 ? -13.813 2.682 17.951 1.00 95.75 86 ALA A C 1
ATOM 657 O O . ALA A 1 86 ? -13.842 3.912 17.870 1.00 95.75 86 ALA A O 1
ATOM 658 N N . ALA A 1 87 ? -12.852 2.044 18.623 1.00 97.25 87 ALA A N 1
ATOM 659 C CA . ALA A 1 87 ? -11.667 2.725 19.122 1.00 97.25 87 ALA A CA 1
ATOM 660 C C . ALA A 1 87 ? -10.674 2.949 17.974 1.00 97.25 87 ALA A C 1
ATOM 662 O O . ALA A 1 87 ? -10.453 2.063 17.147 1.00 97.25 87 ALA A O 1
ATOM 663 N N . THR A 1 88 ? -10.071 4.137 17.917 1.00 95.31 88 THR A N 1
ATOM 664 C CA . THR A 1 88 ? -9.053 4.465 16.912 1.00 95.31 88 THR A CA 1
ATOM 665 C C . THR A 1 88 ? -7.815 3.595 17.107 1.00 95.31 88 THR A C 1
ATOM 667 O O . THR A 1 88 ? -7.169 3.657 18.150 1.00 95.31 88 THR A O 1
ATOM 670 N N . ILE A 1 89 ? -7.479 2.814 16.080 1.00 93.56 89 ILE A N 1
ATOM 671 C CA . ILE A 1 89 ? -6.219 2.070 15.976 1.00 93.56 89 ILE A CA 1
ATOM 672 C C . ILE A 1 89 ? -5.126 3.005 15.456 1.00 93.56 89 ILE A C 1
ATOM 674 O O . ILE A 1 89 ? -4.017 3.030 15.982 1.00 93.56 89 ILE A O 1
ATOM 678 N N . SER A 1 90 ? -5.442 3.762 14.406 1.00 91.62 90 SER A N 1
ATOM 679 C CA . SER A 1 90 ? -4.527 4.698 13.762 1.00 91.62 90 SER A CA 1
ATOM 680 C C . SER A 1 90 ? -5.317 5.816 13.091 1.00 91.62 90 SER A C 1
ATOM 682 O O . SER A 1 90 ? -6.426 5.604 12.597 1.00 91.62 90 SER A O 1
ATOM 684 N N . GLU A 1 91 ? -4.743 7.008 13.098 1.00 92.31 91 GLU A N 1
ATOM 685 C CA . GLU A 1 91 ? -5.221 8.174 12.374 1.00 92.31 91 GLU A CA 1
ATOM 686 C C . GLU A 1 91 ? -3.998 8.856 11.762 1.00 92.31 91 GLU A C 1
ATOM 688 O O . GLU A 1 91 ? -2.947 8.889 12.403 1.00 92.31 91 GLU A O 1
ATOM 693 N N . LEU A 1 92 ? -4.125 9.307 10.517 1.00 91.81 92 LEU A N 1
ATOM 694 C CA . LEU A 1 92 ? -3.058 9.958 9.762 1.00 91.81 92 LEU A CA 1
ATOM 695 C C . LEU A 1 92 ? -3.656 11.060 8.895 1.00 91.81 92 LEU A C 1
ATOM 697 O O . LEU A 1 92 ? -4.597 10.787 8.147 1.00 91.81 92 LEU A O 1
ATOM 701 N N . THR A 1 93 ? -3.080 12.261 8.921 1.00 93.50 93 THR A N 1
ATOM 702 C CA . THR A 1 93 ? -3.407 13.313 7.949 1.00 93.50 93 THR A CA 1
ATOM 703 C C . THR A 1 93 ? -2.253 13.519 6.981 1.00 93.50 93 THR A C 1
ATOM 705 O O . THR A 1 93 ? -1.257 14.148 7.329 1.00 93.50 93 THR A O 1
ATOM 708 N N . TYR A 1 94 ? -2.381 13.014 5.751 1.00 93.31 94 TYR A N 1
ATOM 709 C CA . TYR A 1 94 ? -1.326 13.210 4.756 1.00 93.31 94 TYR A CA 1
ATOM 710 C C . TYR A 1 94 ? -1.350 14.622 4.165 1.00 93.31 94 TYR A C 1
ATOM 712 O O . TYR A 1 94 ? -2.377 15.311 4.190 1.00 93.31 94 TYR A O 1
ATOM 720 N N . GLN A 1 95 ? -0.215 15.036 3.607 1.00 94.38 95 GLN A N 1
ATOM 721 C CA . GLN A 1 95 ? -0.103 16.220 2.760 1.00 94.38 95 GLN A CA 1
ATOM 722 C C . GLN A 1 95 ? 0.606 15.848 1.459 1.00 94.38 95 GLN A C 1
ATOM 724 O O . GLN A 1 95 ? 1.561 15.073 1.457 1.00 94.38 95 GLN A O 1
ATOM 729 N N . ASP A 1 96 ? 0.130 16.429 0.369 1.00 91.69 96 ASP A N 1
ATOM 730 C CA . ASP A 1 96 ? 0.643 16.247 -0.990 1.00 91.69 96 ASP A CA 1
ATOM 731 C C . ASP A 1 96 ? 2.072 16.797 -1.162 1.00 91.69 96 ASP A C 1
ATOM 733 O O . ASP A 1 96 ? 2.877 16.257 -1.912 1.00 91.69 96 ASP A O 1
ATOM 737 N N . ASP A 1 97 ? 2.448 17.819 -0.388 1.00 92.69 97 ASP A N 1
ATOM 738 C CA . ASP A 1 97 ? 3.745 18.496 -0.504 1.00 92.69 97 ASP A CA 1
ATOM 739 C C . ASP A 1 97 ? 4.891 17.840 0.288 1.00 92.69 97 ASP A C 1
ATOM 741 O O . ASP A 1 97 ? 6.006 18.369 0.316 1.00 92.69 97 ASP A O 1
ATOM 745 N N . TRP A 1 98 ? 4.654 16.690 0.930 1.00 94.94 98 TRP A N 1
ATOM 746 C CA . TRP A 1 98 ? 5.670 16.021 1.747 1.00 94.94 98 TRP A CA 1
ATOM 747 C C . TRP A 1 98 ? 6.845 15.476 0.933 1.00 94.94 98 TRP A C 1
ATOM 749 O O . TRP A 1 98 ? 7.987 15.573 1.386 1.00 94.94 98 TRP A O 1
ATOM 759 N N . VAL A 1 99 ? 6.582 14.902 -0.246 1.00 95.38 99 VAL A N 1
ATOM 760 C CA . VAL A 1 99 ? 7.608 14.313 -1.116 1.00 95.38 99 VAL A CA 1
ATOM 761 C C . VAL A 1 99 ? 7.266 14.584 -2.579 1.00 95.38 99 VAL A C 1
ATOM 763 O O . VAL A 1 99 ? 6.320 14.013 -3.119 1.00 95.38 99 VAL A O 1
ATOM 766 N N . ALA A 1 100 ? 8.071 15.419 -3.236 1.00 93.31 100 ALA A N 1
ATOM 767 C CA . ALA A 1 100 ? 7.796 15.915 -4.584 1.00 93.31 100 ALA A CA 1
ATOM 768 C C . ALA A 1 100 ? 7.685 14.799 -5.637 1.00 93.31 100 ALA A C 1
ATOM 770 O O . ALA A 1 100 ? 6.809 14.844 -6.490 1.00 93.31 100 ALA A O 1
ATOM 771 N N . GLU A 1 101 ? 8.518 13.761 -5.551 1.00 91.94 101 GLU A N 1
ATOM 772 C CA . GLU A 1 101 ? 8.527 12.641 -6.501 1.00 91.94 101 GLU A CA 1
ATOM 773 C C . GLU A 1 101 ? 7.250 11.780 -6.434 1.00 91.94 101 GLU A C 1
ATOM 775 O O . GLU A 1 101 ? 7.016 10.927 -7.291 1.00 91.94 101 GLU A O 1
ATOM 780 N N . THR A 1 102 ? 6.408 11.975 -5.416 1.00 91.31 102 THR A N 1
ATOM 781 C CA . THR A 1 102 ? 5.120 11.275 -5.290 1.00 91.31 102 THR A CA 1
ATOM 782 C C . THR A 1 102 ? 3.962 12.037 -5.941 1.00 91.31 102 THR A C 1
ATOM 784 O O . THR A 1 102 ? 2.887 11.467 -6.125 1.00 91.31 102 THR A O 1
ATOM 787 N N . ASP A 1 103 ? 4.204 13.272 -6.397 1.00 89.31 103 ASP A N 1
ATOM 788 C CA . ASP A 1 103 ? 3.237 14.129 -7.092 1.00 89.31 103 ASP A CA 1
ATOM 789 C C . ASP A 1 103 ? 3.354 13.977 -8.623 1.00 89.31 103 ASP A C 1
ATOM 791 O O . ASP A 1 103 ? 3.749 14.873 -9.369 1.00 89.31 103 ASP A O 1
ATOM 795 N N . GLY A 1 104 ? 3.040 12.774 -9.111 1.00 85.38 104 GLY A N 1
ATOM 796 C CA . GLY A 1 104 ? 2.873 12.510 -10.547 1.00 85.38 104 GLY A CA 1
ATOM 797 C C . GLY A 1 104 ? 4.082 11.922 -11.281 1.00 85.38 104 GLY A C 1
ATOM 798 O O . GLY A 1 104 ? 3.905 11.419 -12.392 1.00 85.38 104 GLY A O 1
ATOM 799 N N . ASP A 1 105 ? 5.259 11.854 -10.653 1.00 86.81 105 ASP A N 1
ATOM 800 C CA . ASP A 1 105 ? 6.432 11.162 -11.222 1.00 86.81 105 ASP A CA 1
ATOM 801 C C . ASP A 1 105 ? 6.315 9.629 -11.142 1.00 86.81 105 ASP A C 1
ATOM 803 O O . ASP A 1 105 ? 7.173 8.904 -11.641 1.00 86.81 105 ASP A O 1
ATOM 807 N N . GLY A 1 106 ? 5.226 9.120 -10.557 1.00 85.06 106 GLY A N 1
ATOM 808 C CA . GLY A 1 106 ? 4.870 7.703 -10.533 1.00 85.06 106 GLY A CA 1
ATOM 809 C C . GLY A 1 106 ? 5.350 6.945 -9.298 1.00 85.06 106 GLY A C 1
ATOM 810 O O . GLY A 1 106 ? 5.084 5.749 -9.202 1.00 85.06 106 GLY A O 1
ATOM 811 N N . PHE A 1 107 ? 6.023 7.595 -8.349 1.00 88.75 107 PHE A N 1
ATOM 812 C CA . PHE A 1 107 ? 6.380 6.981 -7.070 1.00 88.75 107 PHE A CA 1
ATOM 813 C C . PHE A 1 107 ? 5.220 7.049 -6.073 1.00 88.75 107 PHE A C 1
ATOM 815 O O . PHE A 1 107 ? 4.404 7.965 -6.097 1.00 88.75 107 PHE A O 1
ATOM 822 N N . SER A 1 108 ? 5.157 6.069 -5.172 1.00 91.88 108 SER A N 1
ATOM 823 C CA . SER A 1 108 ? 4.207 6.073 -4.053 1.00 91.88 108 SER A CA 1
ATOM 824 C C . SER A 1 108 ? 4.825 6.721 -2.816 1.00 91.88 108 SER A C 1
ATOM 826 O O . SER A 1 108 ? 6.030 6.604 -2.595 1.00 91.88 108 SER A O 1
ATOM 828 N N . LEU A 1 109 ? 4.005 7.368 -1.991 1.00 93.00 109 LEU A N 1
ATOM 829 C CA . LEU A 1 109 ? 4.416 7.879 -0.687 1.00 93.00 109 LEU A CA 1
ATOM 830 C C . LEU A 1 109 ? 4.480 6.731 0.328 1.00 93.00 109 LEU A C 1
ATOM 832 O O . LEU A 1 109 ? 3.486 6.039 0.549 1.00 93.00 109 LEU A O 1
ATOM 836 N N . GLN A 1 110 ? 5.643 6.523 0.945 1.00 91.62 110 GLN A N 1
ATOM 837 C CA . GLN A 1 110 ? 5.871 5.425 1.884 1.00 91.62 110 GLN A CA 1
ATOM 838 C C . GLN A 1 110 ? 6.540 5.891 3.172 1.00 91.62 110 GLN A C 1
ATOM 840 O O . GLN A 1 110 ? 7.368 6.804 3.169 1.00 91.62 110 GLN A O 1
ATOM 845 N N . ALA A 1 111 ? 6.183 5.239 4.277 1.00 91.44 111 ALA A N 1
ATOM 846 C CA . ALA A 1 111 ? 6.821 5.461 5.563 1.00 91.44 111 ALA A CA 1
ATOM 847 C C . ALA A 1 111 ? 8.288 5.000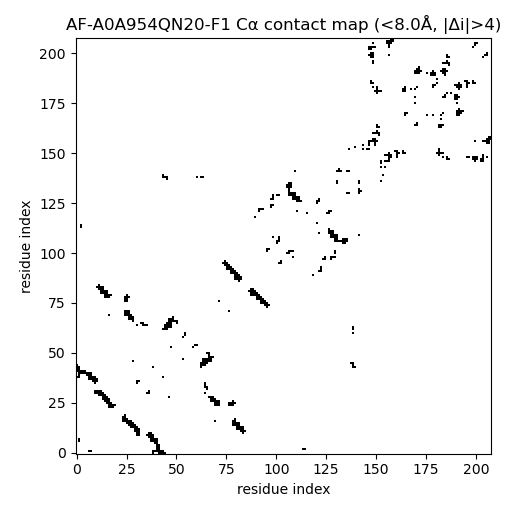 5.523 1.00 91.44 111 ALA A C 1
ATOM 849 O O . ALA A 1 111 ? 8.604 3.936 4.991 1.00 91.44 111 ALA A O 1
ATOM 850 N N . ILE A 1 112 ? 9.187 5.792 6.107 1.00 89.81 112 ILE A N 1
ATOM 851 C CA . ILE A 1 112 ? 10.616 5.462 6.214 1.00 89.81 112 ILE A CA 1
ATOM 852 C C . ILE A 1 112 ? 10.843 4.328 7.220 1.00 89.81 112 ILE A C 1
ATOM 854 O O . ILE A 1 112 ? 11.648 3.435 6.963 1.00 89.81 112 ILE A O 1
ATOM 858 N N . ASP A 1 113 ? 10.155 4.381 8.360 1.00 88.06 113 ASP A N 1
ATOM 859 C CA . ASP A 1 113 ? 10.192 3.351 9.397 1.00 88.06 113 ASP A CA 1
ATOM 860 C C . ASP A 1 113 ? 8.765 3.061 9.868 1.00 88.06 113 ASP A C 1
ATOM 862 O O . ASP A 1 113 ? 8.088 3.910 10.440 1.00 88.06 113 ASP A O 1
ATOM 866 N N . GLU A 1 114 ? 8.309 1.846 9.589 1.00 87.38 114 GLU A N 1
ATOM 867 C CA . GLU A 1 114 ? 6.950 1.388 9.879 1.00 87.38 114 GLU A CA 1
ATOM 868 C C . GLU A 1 114 ? 6.798 0.855 11.309 1.00 87.38 114 GLU A C 1
ATOM 870 O O . GLU A 1 114 ? 5.685 0.571 11.757 1.00 87.38 114 GLU A O 1
ATOM 875 N N . LEU A 1 115 ? 7.917 0.695 12.022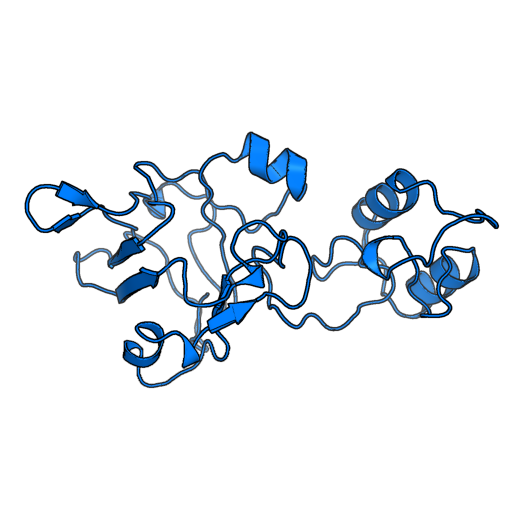 1.00 87.19 115 LEU A N 1
ATOM 876 C CA . LEU A 1 115 ? 7.996 0.167 13.381 1.00 87.19 115 LEU A CA 1
ATOM 877 C C . LEU A 1 115 ? 8.281 1.273 14.407 1.00 87.19 115 LEU A C 1
ATOM 879 O O . LEU A 1 115 ? 8.693 0.981 15.535 1.00 87.19 115 LEU A O 1
ATOM 883 N N . VAL A 1 116 ? 8.052 2.538 14.034 1.00 87.38 116 VAL A N 1
ATOM 884 C CA . VAL A 1 116 ? 8.224 3.674 14.940 1.00 87.38 116 VAL A CA 1
ATOM 885 C C . VAL A 1 116 ? 7.368 3.498 16.199 1.00 87.38 116 VAL A C 1
ATOM 887 O O . VAL A 1 116 ? 6.202 3.107 16.149 1.00 87.38 116 VAL A O 1
ATOM 890 N N . ALA A 1 117 ? 7.953 3.804 17.358 1.00 83.94 117 ALA A N 1
ATOM 891 C CA . ALA A 1 117 ? 7.267 3.658 18.641 1.00 83.94 117 ALA A CA 1
ATOM 892 C C . ALA A 1 117 ? 6.211 4.750 18.891 1.00 83.94 117 ALA A C 1
ATOM 894 O O . ALA A 1 117 ? 5.253 4.512 19.624 1.00 83.94 117 ALA A O 1
ATOM 895 N N . ASP A 1 118 ? 6.405 5.940 18.315 1.00 87.25 118 ASP A N 1
ATOM 896 C CA . ASP A 1 118 ? 5.493 7.079 18.419 1.00 87.25 118 ASP A CA 1
ATOM 897 C C . ASP A 1 118 ? 4.802 7.326 17.066 1.00 87.25 118 ASP A C 1
ATOM 899 O O . ASP A 1 118 ? 5.427 7.876 16.153 1.00 87.25 118 ASP A O 1
ATOM 903 N N . PRO A 1 119 ? 3.518 6.948 16.921 1.00 85.25 119 PRO A N 1
ATOM 904 C CA . PRO A 1 119 ? 2.774 7.135 15.678 1.00 85.25 119 PRO A CA 1
ATOM 905 C C . PRO A 1 119 ? 2.626 8.599 15.249 1.00 85.25 119 PRO A C 1
ATOM 907 O O . PRO A 1 119 ? 2.370 8.853 14.077 1.00 85.25 119 PRO A O 1
ATOM 910 N N . THR A 1 120 ? 2.807 9.573 16.152 1.00 88.75 120 THR A N 1
ATOM 911 C CA . THR A 1 120 ? 2.697 10.999 15.793 1.00 88.75 120 THR A CA 1
ATOM 912 C C . THR A 1 120 ? 3.807 11.464 14.853 1.00 88.75 120 THR A C 1
ATOM 914 O O . THR A 1 120 ? 3.662 12.492 14.195 1.00 88.75 120 THR A O 1
ATOM 917 N N . TRP A 1 121 ? 4.894 10.696 14.720 1.00 90.88 121 TRP A N 1
ATOM 918 C CA . TRP A 1 121 ? 5.943 10.980 13.744 1.00 90.88 121 TRP A CA 1
ATOM 919 C C . TRP A 1 121 ? 5.415 10.988 12.302 1.00 90.88 121 TRP A C 1
ATOM 921 O O . TRP A 1 121 ? 5.858 11.817 11.501 1.00 90.88 121 TRP A O 1
ATOM 931 N N . TYR A 1 122 ? 4.420 10.143 12.001 1.00 92.06 122 TYR A N 1
ATOM 932 C CA . TYR A 1 122 ? 3.782 10.072 10.685 1.00 92.06 122 TYR A CA 1
ATOM 933 C C . TYR A 1 122 ? 3.040 11.359 10.289 1.00 92.06 122 TYR A C 1
ATOM 935 O O . TYR A 1 122 ? 2.796 11.566 9.106 1.00 92.06 122 TYR A O 1
ATOM 943 N N . GLU A 1 123 ? 2.762 12.268 11.226 1.00 91.25 123 GLU A N 1
ATOM 944 C CA . GLU A 1 123 ? 2.172 13.591 10.952 1.00 91.25 123 GLU A CA 1
ATOM 945 C C . GLU A 1 123 ? 3.211 14.618 10.446 1.00 91.25 123 GLU A C 1
ATOM 947 O O . GLU A 1 123 ? 2.980 15.829 10.464 1.00 91.25 123 GLU A O 1
ATOM 952 N N . SER A 1 124 ? 4.398 14.165 10.029 1.00 92.75 124 SER A N 1
ATOM 953 C CA . SER A 1 124 ? 5.473 15.021 9.528 1.00 92.75 124 SER A CA 1
ATOM 954 C C . SER A 1 124 ? 6.102 14.460 8.257 1.00 92.75 124 SER A C 1
ATOM 956 O O . SER A 1 124 ? 6.360 13.263 8.172 1.00 92.75 124 SER A O 1
ATOM 958 N N . ALA A 1 125 ? 6.462 15.338 7.312 1.00 94.44 125 ALA A N 1
ATOM 959 C CA . ALA A 1 125 ? 7.152 14.964 6.071 1.00 94.44 125 ALA A CA 1
ATOM 960 C C . ALA A 1 125 ? 8.425 14.125 6.307 1.00 94.44 125 ALA A C 1
ATOM 962 O O . ALA A 1 125 ? 8.781 13.286 5.491 1.00 94.44 125 ALA A O 1
ATOM 963 N N . ALA A 1 126 ? 9.095 14.308 7.451 1.00 94.06 126 ALA A N 1
ATOM 964 C CA . ALA A 1 126 ? 10.314 13.584 7.810 1.00 94.06 126 ALA A CA 1
ATOM 965 C C . ALA A 1 126 ? 10.106 12.078 8.061 1.00 94.06 126 ALA A C 1
ATOM 967 O O . ALA A 1 126 ? 11.096 11.356 8.157 1.00 94.06 126 ALA A O 1
ATOM 968 N N . ALA A 1 127 ? 8.860 11.617 8.199 1.00 94.06 127 ALA A N 1
ATOM 969 C CA . ALA A 1 127 ? 8.524 10.200 8.304 1.00 94.06 127 ALA A CA 1
ATOM 970 C C . ALA A 1 127 ? 8.313 9.523 6.946 1.00 94.06 127 ALA A C 1
ATOM 972 O O . ALA A 1 127 ? 8.158 8.303 6.897 1.00 94.06 127 ALA A O 1
ATOM 973 N N . TRP A 1 128 ? 8.316 10.291 5.856 1.00 94.88 128 TRP A N 1
ATOM 974 C CA . TRP A 1 128 ? 7.911 9.823 4.539 1.00 94.88 128 TRP A CA 1
ATOM 975 C C . TRP A 1 128 ? 9.016 9.982 3.508 1.00 94.88 128 TRP A C 1
ATOM 977 O O . TRP A 1 128 ? 9.897 10.836 3.605 1.00 94.88 128 TRP A O 1
ATOM 987 N N . ARG A 1 129 ? 8.954 9.131 2.494 1.00 94.38 129 ARG A N 1
ATOM 988 C CA . ARG A 1 129 ? 9.813 9.174 1.317 1.00 94.38 129 ARG A CA 1
ATOM 989 C C . ARG A 1 129 ? 9.051 8.672 0.097 1.00 94.38 129 ARG A C 1
ATOM 991 O O . ARG A 1 129 ? 7.999 8.047 0.224 1.00 94.38 129 ARG A O 1
ATOM 998 N N . ALA A 1 130 ? 9.632 8.889 -1.073 1.00 92.31 130 ALA A N 1
ATOM 999 C CA . ALA A 1 130 ? 9.206 8.206 -2.279 1.00 92.31 130 ALA A CA 1
ATOM 1000 C C . ALA A 1 130 ? 9.574 6.724 -2.169 1.00 92.31 130 ALA A C 1
ATOM 1002 O O . ALA A 1 130 ? 10.625 6.378 -1.614 1.00 92.31 130 ALA A O 1
ATOM 1003 N N . SER A 1 131 ? 8.722 5.858 -2.709 1.00 89.19 131 SER A N 1
ATOM 1004 C CA . SER A 1 131 ? 9.056 4.451 -2.889 1.00 89.19 131 SER A CA 1
ATOM 1005 C C . SER A 1 131 ? 10.348 4.309 -3.671 1.00 89.19 131 SER A C 1
ATOM 1007 O O . SER A 1 131 ? 10.663 5.116 -4.545 1.00 89.19 131 SER A O 1
ATOM 1009 N N . ARG A 1 132 ? 11.103 3.248 -3.401 1.00 82.44 132 ARG A N 1
ATOM 1010 C CA . ARG A 1 132 ? 12.347 3.013 -4.150 1.00 82.44 132 ARG A CA 1
ATOM 1011 C C . ARG A 1 132 ? 12.113 2.644 -5.608 1.00 82.44 132 ARG A C 1
ATOM 1013 O O . ARG A 1 132 ? 13.031 2.736 -6.419 1.00 82.44 132 ARG A O 1
ATOM 1020 N N . GLN A 1 133 ? 10.901 2.206 -5.918 1.00 77.12 133 GLN A N 1
ATOM 1021 C CA . GLN A 1 133 ? 10.497 1.736 -7.230 1.00 77.12 133 GLN A CA 1
ATOM 1022 C C . GLN A 1 133 ? 9.420 2.643 -7.805 1.00 77.12 133 GLN A C 1
ATOM 1024 O O . GLN A 1 133 ? 8.510 3.082 -7.090 1.00 77.12 133 GLN A O 1
ATOM 1029 N N . LEU A 1 134 ? 9.518 2.885 -9.110 1.00 78.94 134 LEU A N 1
ATOM 1030 C CA . LEU A 1 134 ? 8.456 3.511 -9.881 1.00 78.94 134 LEU A CA 1
ATOM 1031 C C . LEU A 1 134 ? 7.212 2.614 -9.809 1.00 78.94 134 LEU A C 1
ATOM 1033 O O . LEU A 1 134 ? 7.302 1.410 -10.018 1.00 78.94 134 LEU A O 1
ATOM 1037 N N . GLY A 1 135 ? 6.060 3.183 -9.472 1.00 83.06 135 GLY A N 1
ATOM 1038 C CA . GLY A 1 135 ? 4.826 2.444 -9.205 1.00 83.06 135 GLY A CA 1
ATOM 1039 C C . GLY A 1 135 ? 4.707 1.890 -7.780 1.00 83.06 135 GLY A C 1
ATOM 1040 O O . GLY A 1 135 ? 3.603 1.514 -7.391 1.00 83.06 135 GLY A O 1
ATOM 1041 N N . GLY A 1 136 ? 5.776 1.895 -6.978 1.00 86.75 136 GLY A N 1
ATOM 1042 C CA . GLY A 1 136 ? 5.788 1.326 -5.627 1.00 86.75 136 GLY A CA 1
ATOM 1043 C C . GLY A 1 136 ? 5.662 -0.203 -5.590 1.00 86.75 136 GLY A C 1
ATOM 1044 O O . GLY A 1 136 ? 5.608 -0.865 -6.620 1.00 86.75 136 GLY A O 1
ATOM 1045 N N . THR A 1 137 ? 5.604 -0.762 -4.379 1.00 84.62 137 THR A N 1
ATOM 1046 C CA . THR A 1 137 ? 5.518 -2.213 -4.113 1.00 84.62 137 THR A CA 1
ATOM 1047 C C . THR A 1 137 ? 4.241 -2.562 -3.331 1.00 84.62 137 THR A C 1
ATOM 1049 O O . THR A 1 137 ? 4.303 -2.968 -2.166 1.00 84.62 137 THR A O 1
ATOM 1052 N N . PRO A 1 138 ? 3.038 -2.356 -3.901 1.00 88.69 138 PRO A N 1
ATOM 1053 C CA . PRO A 1 138 ? 1.794 -2.512 -3.155 1.00 88.69 138 PRO A CA 1
ATOM 1054 C C . PRO A 1 138 ? 1.644 -3.923 -2.570 1.00 88.69 138 PRO A C 1
ATOM 1056 O O . PRO A 1 138 ? 1.756 -4.927 -3.263 1.00 88.69 138 PRO A O 1
ATOM 1059 N N . GLY A 1 139 ? 1.361 -3.991 -1.267 1.00 87.19 139 GLY A N 1
ATOM 1060 C CA . GLY A 1 139 ? 1.189 -5.255 -0.541 1.00 87.19 139 GLY A CA 1
ATOM 1061 C C . GLY A 1 139 ? 2.491 -5.883 -0.047 1.00 87.19 139 GLY A C 1
ATOM 1062 O O . GLY A 1 139 ? 2.443 -6.898 0.645 1.00 87.19 139 GLY A O 1
ATOM 1063 N N . LEU A 1 140 ? 3.638 -5.263 -0.326 1.00 83.31 140 LEU A N 1
ATOM 1064 C CA . LEU A 1 140 ? 4.962 -5.802 -0.035 1.00 83.31 140 LEU A CA 1
ATOM 1065 C C . LEU A 1 140 ? 5.856 -4.738 0.623 1.00 83.31 140 LEU A C 1
ATOM 1067 O O . LEU A 1 140 ? 5.483 -3.566 0.680 1.00 83.31 140 LEU A O 1
ATOM 1071 N N . PRO A 1 141 ? 7.009 -5.119 1.198 1.00 78.69 141 PRO A N 1
ATOM 1072 C CA . PRO A 1 141 ? 7.986 -4.149 1.688 1.00 78.69 141 PRO A CA 1
ATOM 1073 C C . PRO A 1 141 ? 8.571 -3.283 0.555 1.00 78.69 141 PRO A C 1
ATOM 1075 O O . PRO A 1 141 ? 8.699 -3.738 -0.581 1.00 78.69 141 PRO A O 1
ATOM 1078 N N . ASP A 1 142 ? 8.983 -2.049 0.862 1.00 72.88 142 ASP A N 1
ATOM 1079 C CA . ASP A 1 142 ? 9.706 -1.163 -0.080 1.00 72.88 142 ASP A CA 1
ATOM 1080 C C . ASP A 1 142 ? 11.116 -1.688 -0.415 1.00 72.88 142 ASP A C 1
ATOM 1082 O O . ASP A 1 142 ? 11.680 -1.415 -1.472 1.00 72.88 142 ASP A O 1
ATOM 1086 N N . GLU A 1 143 ? 11.708 -2.453 0.510 1.00 64.94 143 GLU A N 1
ATOM 1087 C CA . GLU A 1 143 ? 12.927 -3.233 0.285 1.00 64.94 143 GLU A CA 1
ATOM 1088 C C . GLU A 1 143 ? 12.560 -4.696 0.141 1.00 64.94 143 GLU A C 1
ATOM 1090 O O . GLU A 1 143 ? 12.469 -5.428 1.127 1.00 64.94 143 GLU A O 1
ATOM 1095 N N . GLN A 1 144 ? 12.370 -5.134 -1.095 1.00 62.12 144 GLN A N 1
ATOM 1096 C CA . GLN A 1 144 ? 12.437 -6.555 -1.384 1.00 62.12 144 GLN A CA 1
ATOM 1097 C C . GLN A 1 144 ? 13.879 -6.913 -1.735 1.00 62.12 144 GLN A C 1
ATOM 1099 O O . GLN A 1 144 ? 14.523 -6.162 -2.476 1.00 62.12 144 GLN A O 1
ATOM 1104 N N . PRO A 1 145 ? 14.416 -8.032 -1.216 1.00 59.12 145 PRO A N 1
ATOM 1105 C CA . PRO A 1 145 ? 15.619 -8.606 -1.790 1.00 59.12 145 PRO A CA 1
ATOM 1106 C C . PRO A 1 145 ? 15.365 -8.784 -3.286 1.00 59.12 145 PRO A C 1
ATOM 1108 O O . PRO A 1 145 ? 14.317 -9.299 -3.663 1.00 59.12 145 PRO A O 1
ATOM 1111 N N . ASN A 1 146 ? 16.293 -8.356 -4.135 1.00 70.00 146 ASN A N 1
ATOM 1112 C CA . ASN A 1 146 ? 16.230 -8.706 -5.548 1.00 70.00 146 ASN A CA 1
ATOM 1113 C C . ASN A 1 146 ? 16.346 -10.239 -5.649 1.00 70.00 146 ASN A C 1
ATOM 1115 O O . ASN A 1 146 ? 17.447 -10.777 -5.519 1.00 70.00 146 ASN A O 1
ATOM 1119 N N . ILE A 1 147 ? 15.214 -10.935 -5.794 1.00 84.44 147 ILE A N 1
ATOM 1120 C CA . ILE A 1 147 ? 15.164 -12.372 -6.075 1.00 84.44 147 ILE A CA 1
ATOM 1121 C C . ILE A 1 147 ? 15.318 -12.508 -7.587 1.00 84.44 147 ILE A C 1
ATOM 1123 O O . ILE A 1 147 ? 14.450 -12.027 -8.313 1.00 84.44 147 ILE A O 1
ATOM 1127 N N . PRO A 1 148 ? 16.417 -13.093 -8.095 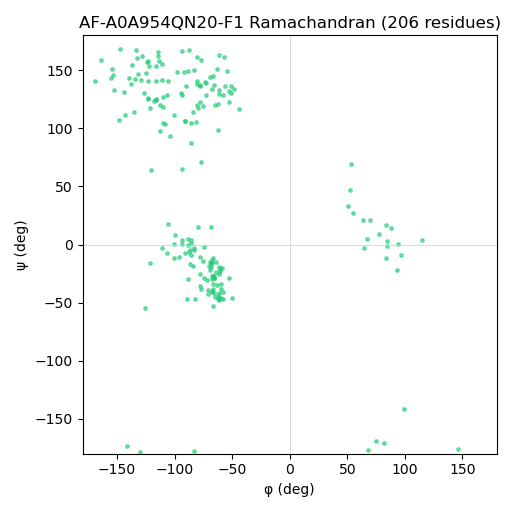1.00 90.19 148 PRO A N 1
ATOM 1128 C CA . PRO A 1 148 ? 16.604 -13.263 -9.533 1.00 90.19 148 PRO A CA 1
ATOM 1129 C C . PRO A 1 148 ? 15.379 -13.929 -10.160 1.00 90.19 148 PRO A C 1
ATOM 1131 O O . PRO A 1 148 ? 14.921 -14.937 -9.639 1.00 90.19 148 PRO A O 1
ATOM 1134 N N . GLY A 1 149 ? 14.829 -13.382 -11.240 1.00 90.38 149 GLY A N 1
ATOM 1135 C CA . GLY A 1 149 ? 13.613 -13.931 -11.847 1.00 90.38 149 GLY A CA 1
ATOM 1136 C C . GLY A 1 149 ? 12.297 -13.314 -11.376 1.00 90.38 149 GLY A C 1
ATOM 1137 O O . GLY A 1 149 ? 11.319 -13.394 -12.104 1.00 90.38 149 GLY A O 1
ATOM 1138 N N . ASP A 1 150 ? 12.260 -12.685 -10.203 1.00 90.44 150 ASP A N 1
ATOM 1139 C CA . ASP A 1 150 ? 11.061 -12.045 -9.651 1.00 90.44 150 ASP A CA 1
ATOM 1140 C C . ASP A 1 150 ? 10.934 -10.610 -10.198 1.00 90.44 150 ASP A C 1
ATOM 1142 O O . ASP A 1 150 ? 11.474 -9.643 -9.643 1.00 90.44 150 ASP A O 1
ATOM 1146 N N . SER A 1 151 ? 10.293 -10.491 -11.361 1.00 88.38 151 SER A N 1
ATOM 1147 C CA . SER A 1 151 ? 10.096 -9.232 -12.087 1.00 88.38 151 SER A CA 1
ATOM 1148 C C . SER A 1 151 ? 8.833 -8.493 -11.668 1.00 88.38 151 SER A C 1
ATOM 1150 O O . SER A 1 151 ? 8.816 -7.263 -11.727 1.00 88.38 151 SER A O 1
ATOM 1152 N N . ASN A 1 152 ? 7.786 -9.206 -11.237 1.00 81.50 152 ASN A N 1
ATOM 1153 C CA . ASN A 1 152 ? 6.614 -8.584 -10.615 1.00 81.50 152 ASN A CA 1
ATOM 1154 C C . ASN A 1 152 ? 6.890 -8.188 -9.153 1.00 81.50 152 ASN A C 1
ATOM 1156 O O . ASN A 1 152 ? 6.103 -7.436 -8.570 1.00 81.50 152 ASN A O 1
ATOM 1160 N N . ARG A 1 153 ? 8.030 -8.647 -8.611 1.00 74.81 153 ARG A N 1
ATOM 1161 C CA . ARG A 1 153 ? 8.499 -8.423 -7.247 1.00 74.81 153 ARG A CA 1
ATOM 1162 C C . ARG A 1 153 ? 7.422 -8.814 -6.257 1.00 74.81 153 ARG A C 1
ATOM 1164 O O . ARG A 1 153 ? 7.127 -8.013 -5.383 1.00 74.81 153 ARG A O 1
ATOM 1171 N N . ASP A 1 154 ? 6.796 -9.977 -6.412 1.00 72.88 154 ASP A N 1
ATOM 1172 C CA . ASP A 1 154 ? 5.809 -10.512 -5.469 1.00 72.88 154 ASP A CA 1
ATOM 1173 C C . ASP A 1 154 ? 6.419 -11.457 -4.421 1.00 72.88 154 ASP A C 1
ATOM 1175 O O . ASP A 1 154 ? 5.724 -11.997 -3.549 1.00 72.88 154 ASP A O 1
ATOM 1179 N N . GLY A 1 155 ? 7.746 -11.598 -4.463 1.00 76.69 155 GLY A N 1
ATOM 1180 C CA . GLY A 1 155 ? 8.525 -12.492 -3.627 1.00 76.69 155 GLY A CA 1
ATOM 1181 C C . GLY A 1 155 ? 8.597 -13.915 -4.182 1.00 76.69 155 GLY A C 1
ATOM 1182 O O . GLY A 1 155 ? 9.149 -14.792 -3.505 1.00 76.69 155 GLY A O 1
ATOM 1183 N N . ARG A 1 156 ? 8.024 -14.179 -5.363 1.00 84.25 156 ARG A N 1
ATOM 1184 C CA . ARG A 1 156 ? 8.062 -15.474 -6.042 1.00 84.25 156 ARG A CA 1
ATOM 1185 C C . ARG A 1 156 ? 8.575 -15.281 -7.457 1.00 84.25 156 ARG A C 1
ATOM 1187 O O . ARG A 1 156 ? 8.061 -14.476 -8.205 1.00 84.25 156 ARG A O 1
ATOM 1194 N N . PHE A 1 157 ? 9.547 -16.102 -7.832 1.00 91.56 157 PHE A N 1
ATOM 1195 C CA . PHE A 1 157 ? 9.897 -16.276 -9.231 1.00 91.56 157 PHE A CA 1
ATOM 1196 C C . PHE A 1 157 ? 8.977 -17.342 -9.842 1.00 91.56 157 PHE A C 1
ATOM 1198 O O . PHE A 1 157 ? 9.159 -18.530 -9.569 1.00 91.56 157 PHE A O 1
ATOM 1205 N N . ASP A 1 158 ? 7.989 -16.939 -10.638 1.00 92.19 158 ASP A N 1
ATOM 1206 C CA . ASP A 1 158 ? 7.031 -17.828 -11.297 1.00 92.19 158 ASP A CA 1
ATOM 1207 C C . ASP A 1 158 ? 6.666 -17.402 -12.735 1.00 92.19 158 ASP A C 1
ATOM 1209 O O . ASP A 1 158 ? 7.273 -16.530 -13.361 1.00 92.19 158 ASP A O 1
ATOM 1213 N N . SER A 1 159 ? 5.693 -18.093 -13.337 1.00 92.69 159 SER A N 1
ATOM 1214 C CA . SER A 1 159 ? 5.296 -17.855 -14.731 1.00 92.69 159 SER A CA 1
ATOM 1215 C C . SER A 1 159 ? 4.786 -16.434 -15.014 1.00 92.69 159 SER A C 1
ATOM 1217 O O . SER A 1 159 ? 4.844 -15.984 -16.163 1.00 92.69 159 SER A O 1
ATOM 1219 N N . ARG A 1 160 ? 4.303 -15.711 -13.998 1.00 88.69 160 ARG A N 1
ATOM 1220 C CA . ARG A 1 160 ? 3.802 -14.337 -14.130 1.00 88.69 160 ARG A CA 1
ATOM 1221 C C . ARG A 1 160 ? 4.942 -13.351 -14.369 1.00 88.69 160 ARG A C 1
ATOM 1223 O O . ARG A 1 160 ? 4.740 -12.388 -15.107 1.00 88.69 160 ARG A O 1
ATOM 1230 N N . ASP A 1 161 ? 6.135 -13.624 -13.846 1.00 90.81 161 ASP A N 1
ATOM 1231 C CA . ASP A 1 161 ? 7.332 -12.818 -14.110 1.00 90.81 161 ASP A CA 1
ATOM 1232 C C . ASP A 1 161 ? 7.756 -12.897 -15.567 1.00 90.81 161 ASP A C 1
ATOM 1234 O O . ASP A 1 161 ? 8.045 -11.880 -16.199 1.00 90.81 161 ASP A O 1
ATOM 1238 N N . PHE A 1 162 ? 7.701 -14.102 -16.142 1.00 92.56 162 PHE A N 1
ATOM 1239 C CA . PHE A 1 162 ? 7.993 -14.294 -17.558 1.00 92.56 162 PHE A CA 1
ATOM 1240 C C . PHE A 1 162 ? 7.031 -13.520 -18.448 1.00 92.56 162 PHE A C 1
ATOM 1242 O O . PHE A 1 162 ? 7.453 -12.905 -19.428 1.00 92.56 162 PHE A O 1
ATOM 1249 N N . VAL A 1 163 ? 5.741 -13.516 -18.107 1.00 91.12 163 VAL A N 1
ATOM 1250 C CA . VAL A 1 163 ? 4.754 -12.732 -18.855 1.00 91.12 163 VAL A CA 1
ATOM 1251 C C . VAL A 1 163 ? 5.138 -11.249 -18.868 1.00 91.12 163 VAL A C 1
ATOM 1253 O O . VAL A 1 163 ? 5.051 -10.636 -19.930 1.00 91.12 163 VAL A O 1
ATOM 1256 N N . LEU A 1 164 ? 5.615 -10.689 -17.752 1.00 86.75 164 LEU A N 1
ATOM 1257 C CA . LEU A 1 164 ? 6.035 -9.285 -17.685 1.00 86.75 164 LEU A CA 1
ATOM 1258 C C . LEU A 1 164 ? 7.269 -8.986 -18.543 1.00 86.75 164 LEU A C 1
ATOM 1260 O O . LEU A 1 164 ? 7.216 -8.099 -19.398 1.00 86.75 164 LEU A O 1
ATOM 1264 N N . VAL A 1 165 ? 8.361 -9.735 -18.374 1.00 91.19 165 VAL A N 1
ATOM 1265 C CA . VAL A 1 165 ? 9.619 -9.443 -19.093 1.00 91.19 165 VAL A CA 1
ATOM 1266 C C . VAL A 1 165 ? 9.489 -9.657 -20.601 1.00 91.19 165 VAL A C 1
ATOM 1268 O O . VAL A 1 165 ? 10.044 -8.900 -21.397 1.00 91.19 165 VAL A O 1
ATOM 1271 N N . PHE A 1 166 ? 8.684 -10.633 -21.039 1.00 91.56 166 PHE A N 1
ATOM 1272 C CA . PHE A 1 166 ? 8.441 -10.838 -22.468 1.00 91.56 166 PHE A CA 1
ATOM 1273 C C . PHE A 1 166 ? 7.451 -9.829 -23.059 1.00 91.56 166 PHE A C 1
ATOM 1275 O O . PHE A 1 166 ? 7.546 -9.526 -24.250 1.00 91.56 166 PHE A O 1
ATOM 1282 N N . GLN A 1 167 ? 6.546 -9.255 -22.260 1.00 88.31 167 GLN A N 1
ATOM 1283 C CA . GLN A 1 167 ? 5.714 -8.130 -22.700 1.00 88.31 167 GLN A CA 1
ATOM 1284 C C . GLN A 1 167 ? 6.529 -6.854 -22.933 1.00 88.31 167 GLN A C 1
ATOM 1286 O O . GLN A 1 167 ? 6.172 -6.076 -23.818 1.00 88.31 167 GLN A O 1
ATOM 1291 N N . ALA A 1 168 ? 7.635 -6.659 -22.207 1.00 86.06 168 ALA A N 1
ATOM 1292 C CA . ALA A 1 168 ? 8.544 -5.537 -22.440 1.00 86.06 168 ALA A CA 1
ATOM 1293 C C . ALA A 1 168 ? 9.220 -5.600 -23.825 1.00 86.06 168 ALA A C 1
ATOM 1295 O O . ALA A 1 168 ? 9.626 -4.570 -24.361 1.00 86.06 168 ALA A O 1
ATOM 1296 N N . GLY A 1 169 ? 9.322 -6.793 -24.427 1.00 89.25 169 GLY A N 1
ATOM 1297 C CA . GLY A 1 169 ? 9.829 -6.973 -25.790 1.00 89.25 169 GLY A CA 1
ATOM 1298 C C . GLY A 1 169 ? 11.328 -6.699 -25.950 1.00 89.25 169 GLY A C 1
ATOM 1299 O O . GLY A 1 169 ? 11.769 -6.422 -27.061 1.00 89.25 169 GL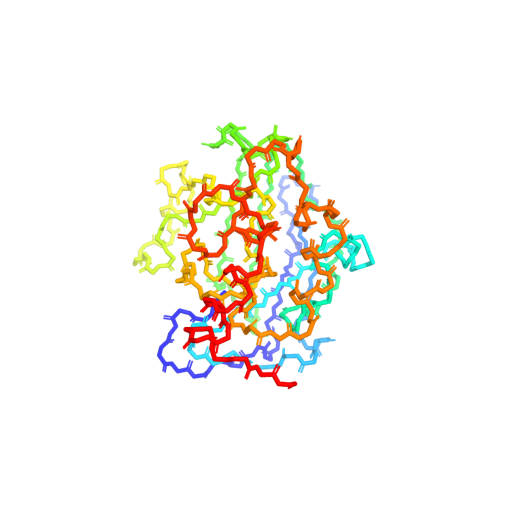Y A O 1
ATOM 1300 N N . LYS A 1 170 ? 12.101 -6.763 -24.857 1.00 92.62 170 LYS A N 1
ATOM 1301 C CA . LYS A 1 170 ? 13.545 -6.463 -24.833 1.00 92.62 170 LYS A CA 1
ATOM 1302 C C . LYS A 1 170 ? 14.451 -7.702 -24.849 1.00 92.62 170 LYS A C 1
ATOM 1304 O O . LYS A 1 170 ? 15.670 -7.560 -24.829 1.00 92.62 170 LYS A O 1
ATOM 1309 N N . TYR A 1 171 ? 13.870 -8.902 -24.889 1.00 95.19 171 TYR A N 1
ATOM 1310 C CA . TYR A 1 171 ? 14.627 -10.155 -24.872 1.00 95.19 171 TYR A CA 1
ATOM 1311 C C . TYR A 1 171 ? 15.529 -10.281 -26.102 1.00 95.19 171 TYR A C 1
ATOM 1313 O O . TYR A 1 171 ? 15.031 -10.285 -27.230 1.00 95.19 171 TYR A O 1
ATOM 1321 N N . GLU A 1 172 ? 16.837 -10.416 -25.873 1.00 93.56 172 GLU A N 1
ATOM 1322 C CA . GLU A 1 172 ? 17.866 -10.527 -26.917 1.00 93.56 172 GLU A CA 1
ATOM 1323 C C . GLU A 1 172 ? 17.819 -9.360 -27.927 1.00 93.56 172 GLU A C 1
ATOM 1325 O O . GLU A 1 172 ? 18.218 -9.515 -29.082 1.00 93.56 172 GLU A O 1
ATOM 1330 N N . GLU A 1 173 ? 17.328 -8.184 -27.511 1.00 89.44 173 GLU A N 1
ATOM 1331 C CA . GLU A 1 173 ? 17.206 -6.998 -28.363 1.00 89.44 173 GLU A CA 1
ATOM 1332 C C . GLU A 1 173 ? 18.476 -6.130 -28.259 1.00 89.44 173 GLU A C 1
ATOM 1334 O O . GLU A 1 173 ? 18.685 -5.447 -27.253 1.00 89.44 173 GLU A O 1
ATOM 1339 N N . PRO A 1 174 ? 19.352 -6.101 -29.284 1.00 80.81 174 PRO A N 1
ATOM 1340 C CA . PRO A 1 174 ? 20.636 -5.404 -29.198 1.00 80.81 174 PRO A CA 1
ATOM 1341 C C . PRO A 1 174 ? 20.508 -3.878 -29.175 1.00 80.81 174 PRO A C 1
ATOM 1343 O O . PRO A 1 174 ? 21.476 -3.197 -28.835 1.00 80.81 174 PRO A O 1
ATOM 1346 N N . LEU A 1 175 ? 19.357 -3.346 -29.603 1.00 82.38 175 LEU A N 1
ATOM 1347 C CA . LEU A 1 175 ? 19.053 -1.916 -29.616 1.00 82.38 175 LEU A CA 1
ATOM 1348 C C . LEU A 1 175 ? 18.195 -1.482 -28.425 1.00 82.38 175 LEU A C 1
ATOM 1350 O O . LEU A 1 175 ? 17.735 -0.340 -28.409 1.00 82.38 175 LEU A O 1
ATOM 1354 N N . ALA A 1 176 ? 17.961 -2.364 -27.451 1.00 78.00 176 ALA A N 1
ATOM 1355 C CA . ALA A 1 176 ? 17.254 -1.990 -26.243 1.00 78.00 176 ALA A CA 1
ATOM 1356 C C . ALA A 1 176 ? 18.040 -0.898 -25.506 1.00 78.00 176 ALA A C 1
ATOM 1358 O O . ALA A 1 176 ? 19.254 -1.002 -25.299 1.00 78.00 176 ALA A O 1
ATOM 1359 N N . ASP A 1 177 ? 17.331 0.149 -25.085 1.00 81.44 177 ASP A N 1
ATOM 1360 C CA . ASP A 1 177 ? 17.829 1.022 -24.028 1.00 81.44 177 ASP A CA 1
ATOM 1361 C C . ASP A 1 177 ? 18.122 0.185 -22.775 1.00 81.44 177 ASP A C 1
ATOM 1363 O O . ASP A 1 177 ? 17.600 -0.924 -22.636 1.00 81.44 177 ASP A O 1
ATOM 1367 N N . ARG A 1 178 ? 18.933 0.727 -21.853 1.00 85.38 178 ARG A N 1
ATOM 1368 C CA . ARG A 1 178 ? 19.332 0.035 -20.617 1.00 85.38 178 ARG A CA 1
ATOM 1369 C C . ARG A 1 178 ? 18.126 -0.656 -19.975 1.00 85.38 178 ARG A C 1
ATOM 1371 O O . ARG A 1 178 ? 17.181 0.022 -19.569 1.00 85.38 178 ARG A O 1
ATOM 1378 N N . VAL A 1 179 ? 18.198 -1.979 -19.905 1.00 88.69 179 VAL A N 1
ATOM 1379 C CA . VAL A 1 179 ? 17.160 -2.831 -19.332 1.00 88.69 179 VAL A CA 1
ATOM 1380 C C . VAL A 1 179 ? 17.206 -2.690 -17.815 1.00 88.69 179 VAL A C 1
ATOM 1382 O O . VAL A 1 179 ? 18.284 -2.552 -17.236 1.00 88.69 179 VAL A O 1
ATOM 1385 N N . THR A 1 180 ? 16.043 -2.633 -17.171 1.00 87.50 180 THR A N 1
ATOM 1386 C CA . THR A 1 180 ? 15.957 -2.664 -15.706 1.00 87.50 180 THR A CA 1
ATOM 1387 C C . THR A 1 180 ? 15.745 -4.083 -15.193 1.00 87.50 180 THR A C 1
ATOM 1389 O O . THR A 1 180 ? 15.377 -4.988 -15.938 1.00 87.50 180 THR A O 1
ATOM 1392 N N . TRP A 1 181 ? 15.922 -4.271 -13.887 1.00 85.44 181 TRP A N 1
ATOM 1393 C CA . TRP A 1 181 ? 15.644 -5.541 -13.218 1.00 85.44 181 TRP A CA 1
ATOM 1394 C C . TRP A 1 181 ? 14.250 -6.101 -13.553 1.00 85.44 181 TRP A C 1
ATOM 1396 O O . TRP A 1 181 ? 14.103 -7.272 -13.882 1.00 85.44 181 TRP A O 1
ATOM 1406 N N . GLU A 1 182 ? 13.220 -5.251 -13.511 1.00 86.38 182 GLU A N 1
ATOM 1407 C CA . GLU A 1 182 ? 11.821 -5.609 -13.793 1.00 86.38 182 GLU A CA 1
ATOM 1408 C C . GLU A 1 182 ? 11.603 -6.005 -15.258 1.00 86.38 182 GLU A C 1
ATOM 1410 O O . GLU A 1 182 ? 10.706 -6.787 -15.565 1.00 86.38 182 GLU A O 1
ATOM 1415 N N . GLU A 1 183 ? 12.435 -5.484 -16.159 1.00 89.44 183 GLU A N 1
ATOM 1416 C CA . GLU A 1 183 ? 12.410 -5.779 -17.592 1.00 89.44 183 GLU A CA 1
ATOM 1417 C C . GLU A 1 183 ? 13.259 -7.004 -17.966 1.00 89.44 183 GLU A C 1
ATOM 1419 O O . GLU A 1 183 ? 13.282 -7.384 -19.138 1.00 89.44 183 GLU A O 1
ATOM 1424 N N . GLY A 1 184 ? 13.915 -7.630 -16.984 1.00 90.50 184 GLY A N 1
ATOM 1425 C CA . GLY A 1 184 ? 14.627 -8.896 -17.134 1.00 90.50 184 GLY A CA 1
ATOM 1426 C C . GLY A 1 184 ? 16.142 -8.834 -16.936 1.00 90.50 184 GLY A C 1
ATOM 1427 O O . GLY A 1 184 ? 16.766 -9.872 -17.098 1.00 90.50 184 GLY A O 1
ATOM 1428 N N . ASP A 1 185 ? 16.726 -7.684 -16.571 1.00 91.88 185 ASP A N 1
ATOM 1429 C CA . ASP A 1 185 ? 18.159 -7.554 -16.222 1.00 91.88 185 ASP A CA 1
ATOM 1430 C C . ASP A 1 185 ? 18.423 -8.083 -14.804 1.00 91.88 185 ASP A C 1
ATOM 1432 O O . ASP A 1 185 ? 18.606 -7.333 -13.837 1.00 91.88 185 ASP A O 1
ATOM 1436 N N . TRP A 1 186 ? 18.334 -9.401 -14.656 1.00 91.50 186 TRP A N 1
ATOM 1437 C CA . TRP A 1 186 ? 18.446 -10.085 -13.374 1.00 91.50 186 TRP A CA 1
ATOM 1438 C C . TRP A 1 186 ? 19.898 -10.348 -12.974 1.00 91.50 186 TRP A C 1
ATOM 1440 O O . TRP A 1 186 ? 20.152 -10.587 -11.792 1.00 91.50 186 TRP A O 1
ATOM 1450 N N . ASP A 1 187 ? 20.854 -10.298 -13.905 1.00 88.31 187 ASP A N 1
ATOM 1451 C CA . ASP A 1 187 ? 22.284 -10.372 -13.582 1.00 88.31 187 ASP A CA 1
ATOM 1452 C C . ASP A 1 187 ? 22.974 -8.994 -13.461 1.00 88.31 187 ASP A C 1
ATOM 1454 O O . ASP A 1 187 ? 24.068 -8.895 -12.888 1.00 88.31 187 ASP A O 1
ATOM 1458 N N . GLY A 1 188 ? 22.286 -7.920 -13.867 1.00 87.31 188 GLY A N 1
ATOM 1459 C CA . GLY A 1 188 ? 22.691 -6.530 -13.672 1.00 87.31 188 GLY A CA 1
ATOM 1460 C C . GLY A 1 188 ? 23.669 -6.005 -14.724 1.00 87.31 188 GLY A C 1
ATOM 1461 O O . GLY A 1 188 ? 24.358 -5.007 -14.467 1.00 87.31 188 GLY A O 1
ATOM 1462 N N . ASP A 1 189 ? 23.795 -6.674 -15.871 1.00 90.12 189 ASP A N 1
ATOM 1463 C CA . ASP A 1 189 ? 24.647 -6.251 -16.982 1.00 90.12 189 ASP A CA 1
ATOM 1464 C C . ASP A 1 189 ? 23.993 -5.206 -17.911 1.00 90.12 189 ASP A C 1
ATOM 1466 O O . ASP A 1 189 ? 24.664 -4.621 -18.777 1.00 90.12 189 ASP A O 1
ATOM 1470 N N . GLY A 1 190 ? 22.720 -4.885 -17.661 1.00 89.12 190 GLY A N 1
ATOM 1471 C CA . GLY A 1 190 ? 21.942 -3.879 -18.376 1.00 89.12 190 GLY A CA 1
ATOM 1472 C C . GLY A 1 190 ? 21.224 -4.409 -19.613 1.00 89.12 190 GLY A C 1
ATOM 1473 O O . GLY A 1 190 ? 20.786 -3.590 -20.435 1.00 89.12 190 GLY A O 1
ATOM 1474 N N . LYS A 1 191 ? 21.121 -5.732 -19.777 1.00 93.94 191 LYS A N 1
ATOM 1475 C CA . LYS A 1 191 ? 20.424 -6.406 -20.879 1.00 93.94 191 LYS A CA 1
ATOM 1476 C C . LYS A 1 191 ? 19.440 -7.436 -20.337 1.00 93.94 191 LYS A C 1
ATOM 1478 O O . LYS A 1 191 ? 19.520 -7.827 -19.191 1.00 93.94 191 LYS A O 1
ATOM 1483 N N . PHE A 1 192 ? 18.495 -7.843 -21.183 1.00 95.50 192 PHE A N 1
ATOM 1484 C CA . PHE A 1 192 ? 17.692 -9.036 -20.942 1.00 95.50 192 PHE A CA 1
ATOM 1485 C C . PHE A 1 192 ? 18.057 -10.071 -22.001 1.00 95.50 192 PHE A C 1
ATOM 1487 O O . PHE A 1 192 ? 17.587 -9.998 -23.141 1.00 95.50 192 PHE A O 1
ATOM 1494 N N . ASP A 1 193 ? 18.932 -11.007 -21.654 1.00 95.00 193 ASP A N 1
ATOM 1495 C CA . ASP A 1 193 ? 19.377 -12.077 -22.536 1.00 95.00 193 ASP A CA 1
ATOM 1496 C C . ASP A 1 193 ? 19.278 -13.460 -21.870 1.00 95.00 193 ASP A C 1
ATOM 1498 O O . ASP A 1 193 ? 18.751 -13.653 -20.770 1.00 95.00 193 ASP A O 1
ATOM 1502 N N . SER A 1 194 ? 19.696 -14.497 -22.589 1.00 95.69 194 SER A N 1
ATOM 1503 C CA .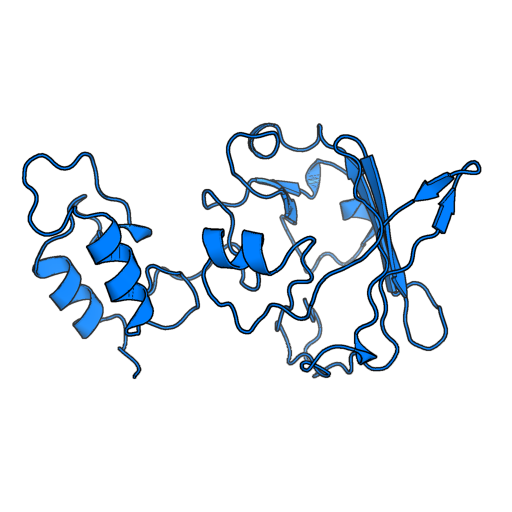 SER A 1 194 ? 19.624 -15.869 -22.081 1.00 95.69 194 SER A CA 1
ATOM 1504 C C . SER A 1 194 ? 20.408 -16.092 -20.773 1.00 95.69 194 SER A C 1
ATOM 1506 O O . SER A 1 194 ? 20.143 -17.070 -20.070 1.00 95.69 194 SER A O 1
ATOM 1508 N N . ARG A 1 195 ? 21.376 -15.232 -20.434 1.00 95.31 195 ARG A N 1
ATOM 1509 C CA . ARG A 1 195 ? 22.126 -15.282 -19.173 1.00 95.31 195 ARG A CA 1
ATOM 1510 C C . ARG A 1 195 ? 21.270 -14.881 -17.993 1.00 95.31 195 ARG A C 1
ATOM 1512 O O . ARG A 1 195 ? 21.355 -15.580 -16.988 1.00 95.31 195 ARG A O 1
ATOM 1519 N N . ASP A 1 196 ? 20.406 -13.881 -18.136 1.00 94.25 196 ASP A N 1
ATOM 1520 C CA . ASP A 1 196 ? 19.450 -13.506 -17.096 1.00 94.25 196 ASP A CA 1
ATOM 1521 C C . ASP A 1 196 ? 18.529 -14.669 -16.768 1.00 94.25 196 ASP A C 1
ATOM 1523 O O . ASP A 1 196 ? 18.361 -15.025 -15.604 1.00 94.25 196 ASP A O 1
ATOM 1527 N N . LEU A 1 197 ? 18.000 -15.344 -17.795 1.00 95.44 197 LEU A N 1
ATOM 1528 C CA . LEU A 1 197 ? 17.158 -16.526 -17.607 1.00 95.44 197 LEU A CA 1
ATOM 1529 C C . LEU A 1 197 ? 17.906 -17.622 -16.833 1.00 95.44 197 LEU A C 1
ATOM 1531 O O . LEU A 1 197 ? 17.373 -18.184 -15.876 1.00 95.44 197 LEU A O 1
ATOM 1535 N N . VAL A 1 198 ? 19.152 -17.923 -17.215 1.00 95.56 198 VAL A N 1
ATOM 1536 C CA . VAL A 1 198 ? 19.985 -18.912 -16.507 1.00 95.56 198 VAL A CA 1
ATOM 1537 C C . VAL A 1 198 ? 20.259 -18.468 -15.070 1.00 95.56 198 VAL A C 1
ATOM 1539 O O . VAL A 1 198 ? 20.149 -19.283 -14.153 1.00 95.56 198 VAL A O 1
ATOM 1542 N N . PHE A 1 199 ? 20.584 -17.194 -14.866 1.00 90.69 199 PHE A N 1
ATOM 1543 C CA . PHE A 1 199 ? 20.854 -16.609 -13.560 1.00 90.69 199 PHE A CA 1
ATOM 1544 C C . PHE A 1 199 ? 19.623 -16.702 -12.649 1.00 90.69 199 PHE A C 1
ATOM 1546 O O . PHE A 1 199 ? 19.721 -17.198 -11.524 1.00 90.69 199 PHE A O 1
ATOM 1553 N N . ALA A 1 200 ? 18.443 -16.353 -13.156 1.00 93.31 200 ALA A N 1
ATOM 1554 C CA . ALA A 1 200 ? 17.177 -16.487 -12.451 1.00 93.31 200 ALA A CA 1
ATOM 1555 C C . ALA A 1 200 ? 16.838 -17.936 -12.103 1.00 93.31 200 ALA A C 1
ATOM 1557 O O . ALA A 1 200 ? 16.535 -18.235 -10.952 1.00 93.31 200 ALA A O 1
ATOM 1558 N N . PHE A 1 201 ? 16.967 -18.887 -13.029 1.00 92.81 201 PHE A N 1
ATOM 1559 C CA . PHE A 1 201 ? 16.729 -20.298 -12.697 1.00 92.81 201 PHE A CA 1
ATOM 1560 C C . PHE A 1 201 ? 17.747 -20.870 -11.708 1.00 92.81 201 PHE A C 1
ATOM 1562 O O . PHE A 1 201 ? 17.417 -21.774 -10.939 1.00 92.81 201 PHE A O 1
ATOM 1569 N N . GLN A 1 202 ? 18.970 -20.346 -11.697 1.00 91.38 202 GLN A N 1
ATOM 1570 C CA . GLN A 1 202 ? 20.010 -20.793 -10.783 1.00 91.38 202 GLN A CA 1
ATOM 1571 C C . GLN A 1 202 ? 19.845 -20.225 -9.365 1.00 91.38 202 GLN A C 1
ATOM 1573 O O . GLN A 1 202 ? 20.148 -20.926 -8.398 1.00 91.38 202 GLN A O 1
ATOM 1578 N N . TYR A 1 203 ? 19.382 -18.979 -9.233 1.00 86.94 203 TYR A N 1
ATOM 1579 C CA . TYR A 1 203 ? 19.405 -18.240 -7.964 1.00 86.94 203 TYR A CA 1
ATOM 1580 C C . TYR A 1 203 ? 18.030 -17.777 -7.457 1.00 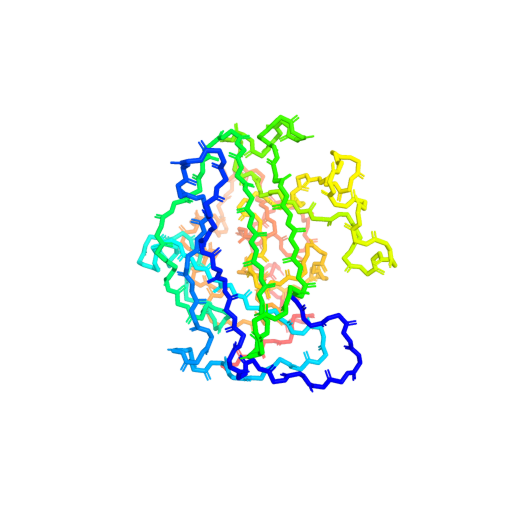86.94 2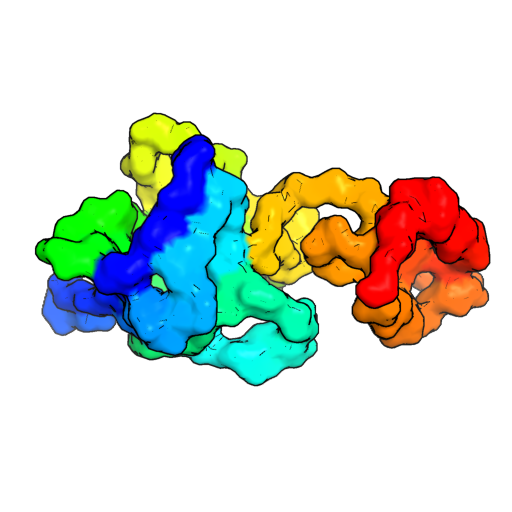03 TYR A C 1
ATOM 1582 O O . TYR A 1 203 ? 17.905 -17.453 -6.279 1.00 86.94 203 TYR A O 1
ATOM 1590 N N . GLY A 1 204 ? 17.010 -17.777 -8.310 1.00 83.88 204 GLY A N 1
ATOM 1591 C CA . GLY A 1 204 ? 15.654 -17.291 -8.041 1.00 83.88 204 GLY A CA 1
ATOM 1592 C C . GLY A 1 204 ? 14.694 -18.286 -7.408 1.00 83.88 204 GLY A C 1
ATOM 1593 O O . GLY A 1 204 ? 13.668 -17.890 -6.871 1.00 83.88 204 GLY A O 1
ATOM 1594 N N . ALA A 1 205 ? 15.029 -19.579 -7.462 1.00 88.38 205 ALA A N 1
ATOM 1595 C CA . ALA A 1 205 ? 14.187 -20.675 -6.979 1.00 88.38 205 ALA A CA 1
ATOM 1596 C C . ALA A 1 205 ? 12.762 -20.651 -7.574 1.00 88.38 205 ALA A C 1
ATOM 1598 O O . ALA A 1 205 ? 11.793 -20.413 -6.856 1.00 88.38 205 ALA A O 1
ATOM 1599 N N . TYR A 1 206 ? 12.661 -20.934 -8.881 1.00 89.81 206 TYR A N 1
ATOM 1600 C CA . TYR A 1 206 ? 11.398 -20.943 -9.630 1.00 89.81 206 TYR A CA 1
ATOM 1601 C C . TYR A 1 206 ? 10.305 -21.795 -8.963 1.00 89.81 206 TYR A C 1
ATOM 1603 O O . TYR A 1 206 ? 10.565 -22.922 -8.525 1.00 89.81 206 TYR A O 1
ATOM 1611 N N . GLN A 1 207 ? 9.085 -21.264 -8.933 1.00 85.94 207 GLN A N 1
ATOM 1612 C CA . GLN A 1 207 ? 7.884 -21.888 -8.383 1.00 85.94 207 GLN A CA 1
ATOM 1613 C C . GLN A 1 207 ? 6.808 -21.962 -9.476 1.00 85.94 207 GLN A C 1
ATOM 1615 O O . GLN A 1 207 ? 6.685 -21.058 -10.298 1.00 85.94 207 GLN A O 1
ATOM 1620 N N . GLU A 1 208 ? 6.069 -23.073 -9.517 1.00 76.00 208 GLU A N 1
ATOM 1621 C CA . GLU A 1 208 ? 4.922 -23.253 -10.424 1.00 76.00 208 GLU A CA 1
ATOM 1622 C C . GLU A 1 208 ? 3.626 -22.679 -9.848 1.00 76.00 208 GLU A C 1
ATOM 1624 O O . GLU A 1 208 ? 3.420 -22.799 -8.615 1.00 76.00 208 GLU A O 1
#